Protein AF-A0A813HFV7-F1 (afdb_monomer_lite)

Sequence (225 aa):
MATIAEIYFELVELSGHVVAKGAWSSTLRANCLYQSALLAKPGRRCRLLQGTLEITPFTPLAALDLGLGTCIHVVWLSSPAADILSLSNAFAAIKANGNVVTWGRADYGGDSSAAASFLTEGVVQVCGNTSAFAAIKENGSVVTWGYADYGGNSSAVAALLAEGVVHIRGNQYAFAAIKANGSVVTWGRADLGGNSSAVAPLLAEGVVQLCGTGGAFAAIKADGR

InterPro domains:
  IPR009091 Regulator of chromosome condensation 1/beta-lactamase-inhibitor protein II [G3DSA:2.130.10.30] (47-225)
  IPR009091 Regulator of chromosome condensation 1/beta-lactamase-inhibitor protein II [SSF50985] (74-224)

Foldseek 3Di:
DDDDDWDKDWDADPVRDTDDIDTDDDPCVPVVVVVQLLPDDPPDDDADPPDGDDDDPDDPQDFDDPVPPDTDGDDDDPAHFPDWDDAPFKIWTQGPQQAIQIAGDQQLPSDCVVCRVVRGGQWPDKEHARRKIKTAGPQQAIAIAHHVLLPSDPPVCNVVRGGQFDDWDHARFWIWTQGVQQAIQIAHHCQQARDPPVPRVVRGGQWDDWDYYNRHIDTAGPVGD

Radius of gyration: 20.56 Å; chains: 1; bounding box: 59×42×36 Å

pLDDT: mean 70.27, std 28.01, range [24.47, 98.56]

Structure (mmCIF, N/CA/C/O backbone):
data_AF-A0A813HFV7-F1
#
_entry.id   AF-A0A813HFV7-F1
#
loop_
_atom_site.group_PDB
_atom_site.id
_atom_site.type_symbol
_atom_site.label_atom_id
_atom_site.label_alt_id
_atom_site.label_comp_id
_atom_site.label_asym_id
_atom_site.label_entity_id
_atom_site.label_seq_id
_atom_site.pdbx_PDB_ins_code
_atom_site.Cartn_x
_atom_site.Cartn_y
_atom_site.Cartn_z
_atom_site.occupancy
_atom_site.B_iso_or_equiv
_atom_site.auth_seq_id
_atom_site.auth_comp_id
_atom_site.auth_asym_id
_atom_site.auth_atom_id
_atom_site.pdbx_PDB_model_num
ATOM 1 N N . MET A 1 1 ? 36.768 -23.728 9.480 1.00 30.00 1 MET A N 1
ATOM 2 C CA . MET A 1 1 ? 36.445 -22.746 10.537 1.00 30.00 1 MET A CA 1
ATOM 3 C C . MET A 1 1 ? 37.075 -21.424 10.144 1.00 30.00 1 MET A C 1
ATOM 5 O O . MET A 1 1 ? 38.276 -21.279 10.306 1.00 30.00 1 MET A O 1
ATOM 9 N N . ALA A 1 2 ? 36.310 -20.514 9.541 1.00 26.58 2 ALA A N 1
ATOM 10 C CA . ALA A 1 2 ? 36.794 -19.162 9.280 1.00 26.58 2 ALA A CA 1
ATOM 11 C C . ALA A 1 2 ? 36.507 -18.316 10.525 1.00 26.58 2 ALA A C 1
ATOM 13 O O . ALA A 1 2 ? 35.349 -18.118 10.889 1.00 26.58 2 ALA A O 1
ATOM 14 N N . THR A 1 3 ? 37.565 -17.898 11.210 1.00 24.47 3 THR A N 1
ATOM 15 C CA . THR A 1 3 ? 37.528 -16.931 12.306 1.00 24.47 3 THR A CA 1
ATOM 16 C C . THR A 1 3 ? 37.029 -15.593 11.767 1.00 24.47 3 THR A C 1
ATOM 18 O O . THR A 1 3 ? 37.570 -15.055 10.803 1.00 24.47 3 THR A O 1
ATOM 21 N N . ILE A 1 4 ? 35.961 -15.069 12.365 1.00 29.58 4 ILE A N 1
ATOM 22 C CA . ILE A 1 4 ? 35.430 -13.744 12.044 1.00 29.58 4 ILE A CA 1
ATOM 23 C C . ILE A 1 4 ? 36.434 -12.727 12.591 1.00 29.58 4 ILE A C 1
ATOM 25 O O . ILE A 1 4 ? 36.608 -12.624 13.801 1.00 29.58 4 ILE A O 1
ATOM 29 N N . ALA A 1 5 ? 37.133 -12.015 11.707 1.00 29.94 5 ALA A N 1
ATOM 30 C CA . ALA A 1 5 ? 37.953 -10.878 12.104 1.00 29.94 5 ALA A CA 1
ATOM 31 C C . ALA A 1 5 ? 37.024 -9.711 12.466 1.00 29.94 5 ALA A C 1
ATOM 33 O O . ALA A 1 5 ? 36.288 -9.209 11.614 1.00 29.94 5 ALA A O 1
ATOM 34 N N . GLU A 1 6 ? 37.032 -9.303 13.732 1.00 30.48 6 GLU A N 1
ATOM 35 C CA . GLU A 1 6 ? 36.366 -8.085 14.185 1.00 30.48 6 GLU A CA 1
ATOM 36 C C . GLU A 1 6 ? 37.105 -6.871 13.610 1.00 30.48 6 GLU A C 1
ATOM 38 O O . GLU A 1 6 ? 38.290 -6.665 13.874 1.00 30.48 6 GLU A O 1
ATOM 43 N N . ILE A 1 7 ? 36.413 -6.071 12.799 1.00 32.91 7 ILE A N 1
ATOM 44 C CA . ILE A 1 7 ? 36.937 -4.800 12.291 1.00 32.91 7 ILE A CA 1
ATOM 45 C C . ILE A 1 7 ? 36.338 -3.681 13.139 1.00 32.91 7 ILE A C 1
ATOM 47 O O . ILE A 1 7 ? 35.121 -3.622 13.331 1.00 32.91 7 ILE A O 1
ATOM 51 N N . TYR A 1 8 ? 37.201 -2.797 13.633 1.00 31.28 8 TYR A N 1
ATOM 52 C CA . TYR A 1 8 ? 36.843 -1.627 14.431 1.00 31.28 8 TYR A CA 1
ATOM 53 C C . TYR A 1 8 ? 36.913 -0.363 13.566 1.00 31.28 8 TYR A C 1
ATOM 55 O O . TYR A 1 8 ? 37.763 -0.269 12.681 1.00 31.28 8 TYR A O 1
ATOM 63 N N . PHE A 1 9 ? 36.042 0.618 13.818 1.00 37.53 9 PHE A N 1
ATOM 64 C CA . PHE A 1 9 ? 36.098 1.922 13.142 1.00 37.53 9 PHE A CA 1
ATOM 65 C C . PHE A 1 9 ? 36.044 3.099 14.119 1.00 37.53 9 PHE A C 1
ATOM 67 O O . PHE A 1 9 ? 35.541 2.974 15.238 1.00 37.53 9 PHE A O 1
ATOM 74 N N . GLU A 1 10 ? 36.546 4.250 13.659 1.00 32.09 10 GLU A N 1
ATOM 75 C CA . GLU A 1 10 ? 36.603 5.512 14.396 1.00 32.09 10 GLU A CA 1
ATOM 76 C C . GLU A 1 10 ? 36.207 6.669 13.464 1.00 32.09 10 GLU A C 1
ATOM 78 O O . GLU A 1 10 ? 36.792 6.847 12.395 1.00 32.09 10 GLU A O 1
ATOM 83 N N . LEU A 1 11 ? 35.185 7.435 13.852 1.00 34.84 11 LEU A N 1
ATOM 84 C CA . LEU A 1 11 ? 34.757 8.647 13.146 1.00 34.84 11 LEU A CA 1
ATOM 85 C C . LEU A 1 11 ? 35.366 9.866 13.833 1.00 34.84 11 LEU A C 1
ATOM 87 O O . LEU A 1 11 ? 35.133 10.080 15.023 1.00 34.84 11 LEU A O 1
ATOM 91 N N . VAL A 1 12 ? 36.124 10.663 13.079 1.00 32.56 12 VAL A N 1
ATOM 92 C CA . VAL A 1 12 ? 36.869 11.817 13.598 1.00 32.56 12 VAL A CA 1
ATOM 93 C C . VAL A 1 12 ? 36.470 13.079 12.838 1.00 32.56 12 VAL A C 1
ATOM 95 O O . VAL A 1 12 ? 36.432 13.090 11.606 1.00 32.56 12 VAL A O 1
ATOM 98 N N . GLU A 1 13 ? 36.163 14.149 13.568 1.00 32.25 13 GLU A N 1
ATOM 99 C CA . GLU A 1 13 ? 35.960 15.473 12.977 1.00 32.25 13 GLU A CA 1
ATOM 100 C C . GLU A 1 13 ? 37.269 16.069 12.448 1.00 32.25 13 GLU A C 1
ATOM 102 O O . GLU A 1 13 ? 38.363 15.697 12.857 1.00 32.25 13 GLU A O 1
ATOM 107 N N . LEU A 1 14 ? 37.173 17.098 11.602 1.00 32.31 14 LEU A N 1
ATOM 108 C CA . LEU A 1 14 ? 38.342 17.881 11.172 1.00 32.31 14 LEU A CA 1
ATOM 109 C C . LEU A 1 14 ? 39.106 18.523 12.352 1.00 32.31 14 LEU A C 1
ATOM 111 O O . LEU A 1 14 ? 40.271 18.870 12.197 1.00 32.31 14 LEU A O 1
ATOM 115 N N . SER A 1 15 ? 38.463 18.656 13.519 1.00 35.25 15 SER A N 1
ATOM 116 C CA . SER A 1 15 ? 39.063 19.125 14.776 1.00 35.25 15 SER A CA 1
ATOM 117 C C . SER A 1 15 ? 39.912 18.064 15.495 1.00 35.25 15 SER A C 1
ATOM 119 O O . SER A 1 15 ? 40.554 18.381 16.492 1.00 35.25 15 SER A O 1
ATOM 121 N N . GLY A 1 16 ? 39.906 16.811 15.025 1.00 33.88 16 GLY A N 1
ATOM 122 C CA . GLY A 1 16 ? 40.578 15.682 15.673 1.00 33.88 16 GLY A CA 1
ATOM 123 C C . GLY A 1 16 ? 39.759 15.000 16.776 1.00 33.88 16 GLY A C 1
ATOM 124 O O . GLY A 1 16 ? 40.223 14.015 17.344 1.00 33.88 16 GLY A O 1
ATOM 1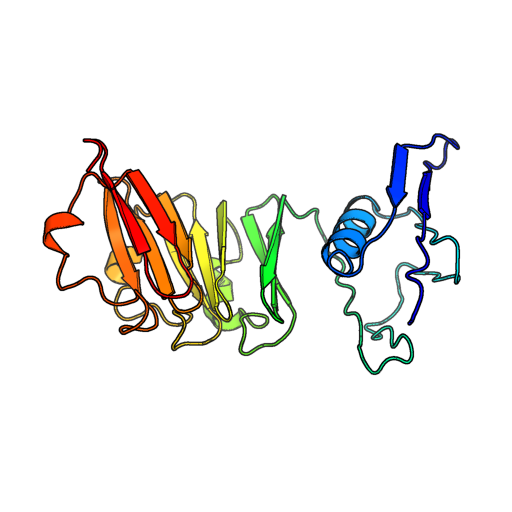25 N N . HIS A 1 17 ? 38.545 15.476 17.073 1.00 36.16 17 HIS A N 1
ATOM 126 C CA . HIS A 1 17 ? 37.682 14.854 18.078 1.00 36.16 17 HIS A CA 1
ATOM 127 C C . HIS A 1 17 ? 36.977 13.611 17.541 1.00 36.16 17 HIS A C 1
ATOM 129 O O . HIS A 1 17 ? 36.413 13.612 16.445 1.00 36.16 17 HIS A O 1
ATOM 135 N N . VAL A 1 18 ? 36.991 12.555 18.352 1.00 36.47 18 VAL A N 1
ATOM 136 C CA . VAL A 1 18 ? 36.344 11.281 18.049 1.00 36.47 18 VAL A CA 1
ATOM 137 C C . VAL A 1 18 ? 34.866 11.363 18.401 1.00 36.47 18 VAL A C 1
ATOM 139 O O . VAL A 1 18 ? 34.513 11.620 19.549 1.00 36.47 18 VAL A O 1
ATOM 142 N N . VAL A 1 19 ? 34.010 11.108 17.415 1.00 34.72 19 VAL A N 1
ATOM 143 C CA . VAL A 1 19 ? 32.552 11.233 17.551 1.00 34.72 19 VAL A CA 1
ATOM 144 C C . VAL A 1 19 ? 31.882 9.877 17.762 1.00 34.72 19 VAL A C 1
ATOM 146 O O . VAL A 1 19 ? 30.835 9.806 18.398 1.00 34.72 19 VAL A O 1
ATOM 149 N N . ALA A 1 20 ? 32.474 8.784 17.266 1.00 34.69 20 ALA A N 1
ATOM 150 C CA . ALA A 1 20 ? 31.946 7.435 17.480 1.00 34.69 20 ALA A CA 1
ATOM 151 C C . ALA A 1 20 ? 33.009 6.338 17.296 1.00 34.69 20 ALA A C 1
ATOM 153 O O . ALA A 1 20 ? 33.932 6.493 16.490 1.00 34.69 20 ALA A O 1
ATOM 154 N N . LYS A 1 21 ? 32.824 5.212 18.008 1.00 32.69 21 LYS A N 1
ATOM 155 C CA . LYS A 1 21 ? 33.579 3.952 17.862 1.00 32.69 21 LYS A CA 1
ATOM 156 C C . LYS A 1 21 ? 32.632 2.747 17.859 1.00 32.69 21 LYS A C 1
ATOM 158 O O . LYS A 1 21 ? 31.635 2.764 18.577 1.00 32.69 21 LYS A O 1
ATOM 163 N N . GLY A 1 22 ? 32.959 1.696 17.105 1.00 35.12 22 GLY A N 1
ATOM 164 C CA . GLY A 1 22 ? 32.186 0.444 17.093 1.00 35.12 22 GLY A CA 1
ATOM 165 C C . GLY A 1 22 ? 32.887 -0.730 16.397 1.00 35.12 22 GLY A C 1
ATOM 166 O O . GLY A 1 22 ? 33.902 -0.532 15.726 1.00 35.12 22 GLY A O 1
ATOM 167 N N . ALA A 1 23 ? 32.332 -1.940 16.558 1.00 33.44 23 ALA A N 1
ATOM 168 C CA . ALA A 1 23 ? 32.808 -3.200 15.967 1.00 33.44 23 ALA A CA 1
ATOM 169 C C . ALA A 1 23 ? 31.746 -3.828 15.038 1.00 33.44 23 ALA A C 1
ATOM 171 O O . ALA A 1 23 ? 30.547 -3.724 15.301 1.00 33.44 23 ALA A O 1
ATOM 172 N N . TRP A 1 24 ? 32.178 -4.458 13.940 1.00 41.47 24 TRP A N 1
ATOM 173 C CA . TRP A 1 24 ? 31.302 -4.936 12.856 1.00 41.47 24 TRP A CA 1
ATOM 174 C C . TRP A 1 24 ? 30.891 -6.416 12.979 1.00 41.47 24 TRP A C 1
ATOM 176 O O . TRP A 1 24 ? 31.731 -7.275 13.236 1.00 41.47 24 TRP A O 1
ATOM 186 N N . SER A 1 25 ? 29.626 -6.733 12.655 1.00 33.31 25 SER A N 1
ATOM 187 C CA . SER A 1 25 ? 29.155 -8.099 12.352 1.00 33.31 25 SER A CA 1
ATOM 188 C C . SER A 1 25 ? 28.430 -8.168 10.993 1.00 33.31 25 SER A C 1
ATOM 190 O O . SER A 1 25 ? 27.961 -7.162 10.455 1.00 33.31 25 SER A O 1
ATOM 192 N N . SER A 1 26 ? 28.395 -9.362 10.392 1.00 32.09 26 SER A N 1
ATOM 193 C CA . SER A 1 26 ? 28.141 -9.634 8.964 1.00 32.09 26 SER A CA 1
ATOM 194 C C . SER A 1 26 ? 26.782 -9.191 8.399 1.00 32.09 26 SER A C 1
ATOM 196 O O . SER A 1 26 ? 26.654 -9.093 7.180 1.00 32.09 26 SER A O 1
ATOM 198 N N . THR A 1 27 ? 25.800 -8.857 9.234 1.00 35.19 27 THR A N 1
ATOM 199 C CA . THR A 1 27 ? 24.447 -8.454 8.803 1.00 35.19 27 THR A CA 1
ATOM 200 C C . THR A 1 27 ? 24.290 -6.930 8.644 1.00 35.19 27 THR A C 1
ATOM 202 O O . THR A 1 27 ? 23.341 -6.468 8.017 1.00 35.19 27 THR A O 1
ATOM 205 N N . LEU A 1 28 ? 25.238 -6.126 9.152 1.00 30.86 28 LEU A N 1
ATOM 206 C CA . LEU A 1 28 ? 25.186 -4.650 9.157 1.00 30.86 28 LEU A CA 1
ATOM 207 C C . LEU A 1 28 ? 25.810 -3.969 7.921 1.00 30.86 28 LEU A C 1
ATOM 209 O O . LEU A 1 28 ? 25.951 -2.745 7.887 1.00 30.86 28 LEU A O 1
ATOM 213 N N . ARG A 1 29 ? 26.181 -4.732 6.883 1.00 38.25 29 ARG A N 1
ATOM 214 C CA . ARG A 1 29 ? 26.961 -4.206 5.745 1.00 38.25 29 ARG A CA 1
ATOM 215 C C . ARG A 1 29 ? 26.260 -3.108 4.929 1.00 38.25 29 ARG A C 1
ATOM 217 O O . ARG A 1 29 ? 26.952 -2.250 4.396 1.00 38.25 29 ARG A O 1
ATOM 224 N N . ALA A 1 30 ? 24.926 -3.080 4.865 1.00 35.66 30 ALA A N 1
ATOM 225 C CA . ALA A 1 30 ? 24.186 -2.089 4.069 1.00 35.66 30 ALA A CA 1
ATOM 226 C C . ALA A 1 30 ? 23.805 -0.814 4.851 1.00 35.66 30 ALA A C 1
ATOM 228 O O . ALA A 1 30 ? 23.912 0.289 4.321 1.00 35.66 30 ALA A O 1
ATOM 229 N N . ASN A 1 31 ? 23.419 -0.943 6.127 1.00 33.44 31 ASN A N 1
ATOM 230 C CA . ASN A 1 31 ? 22.955 0.198 6.932 1.00 33.44 31 ASN A CA 1
ATOM 231 C C . ASN A 1 31 ? 24.096 1.132 7.378 1.00 33.44 31 ASN A C 1
ATOM 233 O O . ASN A 1 31 ? 23.895 2.339 7.494 1.00 33.44 31 ASN A O 1
ATOM 237 N N . CYS A 1 32 ? 25.310 0.614 7.592 1.00 34.03 32 CYS A N 1
ATOM 238 C CA . CYS A 1 32 ? 26.429 1.435 8.073 1.00 34.03 32 CYS A CA 1
ATOM 239 C C . CYS A 1 32 ? 27.071 2.310 6.983 1.00 34.03 32 CYS A C 1
ATOM 241 O O . CYS A 1 32 ? 27.446 3.449 7.265 1.00 34.03 32 CYS A O 1
ATOM 243 N N . LEU A 1 33 ? 27.153 1.840 5.731 1.00 37.88 33 LEU A N 1
ATOM 244 C CA . LEU A 1 33 ? 27.578 2.671 4.588 1.00 37.88 33 LEU A CA 1
ATOM 245 C C . LEU A 1 33 ? 26.627 3.861 4.384 1.00 37.88 33 LEU A C 1
ATOM 247 O O . LEU A 1 33 ? 27.058 4.967 4.066 1.00 37.88 33 LEU A O 1
ATOM 251 N N . TYR A 1 34 ? 25.345 3.633 4.662 1.00 38.88 34 TYR A N 1
ATOM 252 C CA . TYR A 1 34 ? 24.269 4.601 4.544 1.00 38.88 34 TYR A CA 1
ATOM 253 C C . TYR A 1 34 ? 24.366 5.752 5.573 1.00 38.88 34 TYR A C 1
ATOM 255 O O . TYR A 1 34 ? 24.356 6.927 5.203 1.00 38.88 34 TYR A O 1
ATOM 263 N N . GLN A 1 35 ? 24.564 5.435 6.859 1.00 33.69 35 GLN A N 1
ATOM 264 C CA . GLN A 1 35 ? 24.750 6.445 7.919 1.00 33.69 35 GLN A CA 1
ATOM 265 C C . GLN A 1 35 ? 26.058 7.241 7.781 1.00 33.69 35 GLN A C 1
ATOM 267 O O . GLN A 1 35 ? 26.086 8.443 8.048 1.00 33.69 35 GLN A O 1
ATOM 272 N N . SER A 1 36 ? 27.134 6.588 7.332 1.00 38.44 36 SER A N 1
ATOM 273 C CA . SER A 1 36 ? 28.442 7.230 7.131 1.00 38.44 36 SER A CA 1
ATOM 274 C C . SER A 1 36 ? 28.399 8.286 6.017 1.00 38.44 36 SER A C 1
ATOM 276 O O . SER A 1 36 ? 29.037 9.332 6.130 1.00 38.44 36 SER A O 1
ATOM 278 N N . ALA A 1 37 ? 27.621 8.033 4.957 1.00 39.22 37 ALA A N 1
ATOM 279 C CA . ALA A 1 37 ? 27.434 8.950 3.832 1.00 39.22 37 ALA A CA 1
ATOM 280 C C . ALA A 1 37 ? 26.521 10.142 4.178 1.00 39.22 37 ALA A C 1
ATOM 282 O O . ALA A 1 37 ? 26.790 11.261 3.747 1.00 39.22 37 ALA A O 1
ATOM 283 N N . LEU A 1 38 ? 25.489 9.938 5.007 1.00 35.72 38 LEU A N 1
ATOM 284 C CA . LEU A 1 38 ? 24.577 11.002 5.457 1.00 35.72 38 LEU A CA 1
ATOM 285 C C . LEU A 1 38 ? 25.248 12.078 6.326 1.00 35.72 38 LEU A C 1
ATOM 287 O O . LEU A 1 38 ? 24.832 13.236 6.308 1.00 35.72 38 LEU A O 1
ATOM 291 N N . LEU A 1 39 ? 26.292 11.721 7.079 1.00 35.56 39 LEU A N 1
ATOM 292 C CA . LEU A 1 39 ? 27.038 12.669 7.918 1.00 35.56 39 LEU A CA 1
ATOM 293 C C . LEU A 1 39 ? 28.028 13.539 7.118 1.00 35.56 39 LEU A C 1
ATOM 295 O O . LEU A 1 39 ? 28.532 14.545 7.631 1.00 35.56 39 LEU A O 1
ATOM 299 N N . ALA A 1 40 ? 28.301 13.201 5.854 1.00 36.12 40 ALA A N 1
ATOM 300 C CA . ALA A 1 40 ? 29.183 13.978 4.993 1.00 36.12 40 ALA A CA 1
ATOM 301 C C . ALA A 1 40 ? 28.418 15.145 4.340 1.00 36.12 40 ALA A C 1
ATOM 303 O O . ALA A 1 40 ? 27.789 15.010 3.295 1.00 36.12 40 ALA A O 1
ATOM 304 N N . LYS A 1 41 ? 28.487 16.334 4.953 1.00 34.41 41 LYS A N 1
ATOM 305 C CA . LYS A 1 41 ? 28.051 17.592 4.314 1.00 34.41 41 LYS A CA 1
ATOM 306 C C . LYS A 1 41 ? 28.864 17.867 3.031 1.00 34.41 41 LYS A C 1
ATOM 308 O O . LYS A 1 41 ? 30.025 17.445 2.971 1.00 34.41 41 LYS A O 1
ATOM 313 N N . PRO A 1 42 ? 28.326 18.636 2.058 1.00 32.72 42 PRO A N 1
ATOM 314 C CA . PRO A 1 42 ? 29.074 19.038 0.866 1.00 32.72 42 PRO A CA 1
ATOM 315 C C . PRO A 1 42 ? 30.437 19.637 1.255 1.00 32.72 42 PRO A C 1
ATOM 317 O O . PRO A 1 42 ? 30.494 20.602 2.016 1.00 32.72 42 PRO A O 1
ATOM 320 N N . GLY A 1 43 ? 31.531 19.026 0.785 1.00 33.69 43 GLY A N 1
ATOM 321 C CA . GLY A 1 43 ? 32.906 19.488 1.033 1.00 33.69 43 GLY A CA 1
ATOM 322 C C . GLY A 1 43 ? 33.700 18.797 2.157 1.00 33.69 43 GLY A C 1
ATOM 323 O O . GLY A 1 43 ? 34.786 19.274 2.481 1.00 33.69 43 GLY A O 1
ATOM 324 N N . ARG A 1 44 ? 33.229 17.691 2.758 1.00 36.03 44 ARG A N 1
ATOM 325 C CA . ARG A 1 44 ? 34.002 16.920 3.766 1.00 36.03 44 ARG A CA 1
ATOM 326 C C . ARG A 1 44 ? 34.455 15.547 3.247 1.00 36.03 44 ARG A C 1
ATOM 328 O O . ARG A 1 44 ? 33.750 14.916 2.469 1.00 36.03 44 ARG A O 1
ATOM 335 N N . ARG A 1 45 ? 35.631 15.079 3.693 1.00 34.84 45 ARG A N 1
ATOM 336 C CA . ARG A 1 45 ? 36.214 13.765 3.346 1.00 34.84 45 ARG A CA 1
ATOM 337 C C . ARG A 1 45 ? 35.840 12.708 4.389 1.00 34.84 45 ARG A C 1
ATOM 339 O O . ARG A 1 45 ? 35.953 12.972 5.582 1.00 34.84 45 ARG A O 1
ATOM 346 N N . CYS A 1 46 ? 35.467 11.511 3.943 1.00 36.16 46 CYS A N 1
ATOM 347 C CA . CYS A 1 46 ? 35.331 10.327 4.792 1.00 36.16 46 CYS A CA 1
ATOM 348 C C . CYS A 1 46 ? 36.513 9.385 4.504 1.00 36.16 46 CYS A C 1
ATOM 350 O O . CYS A 1 46 ? 36.863 9.191 3.341 1.00 36.16 46 CYS A O 1
ATOM 352 N N . ARG A 1 47 ? 37.164 8.838 5.538 1.00 36.44 47 ARG A N 1
ATOM 353 C CA . ARG A 1 47 ? 38.326 7.942 5.400 1.00 36.44 47 ARG A CA 1
ATOM 354 C C . ARG A 1 47 ? 38.012 6.611 6.074 1.00 36.44 47 ARG A C 1
ATOM 356 O O . ARG A 1 47 ? 37.855 6.574 7.288 1.00 36.44 47 ARG A O 1
ATOM 363 N N . LEU A 1 48 ? 37.964 5.526 5.302 1.00 35.22 48 LEU A N 1
ATOM 364 C CA . LEU A 1 48 ? 37.958 4.171 5.856 1.00 35.22 48 LEU A CA 1
ATOM 365 C C . LEU A 1 48 ? 39.398 3.754 6.192 1.00 35.22 48 LEU A C 1
ATOM 367 O O . LEU A 1 48 ? 40.306 3.909 5.374 1.00 35.22 48 LEU A O 1
ATOM 371 N N . LEU A 1 49 ? 39.625 3.214 7.389 1.00 33.34 49 LEU A N 1
ATOM 372 C CA . LEU A 1 49 ? 40.922 2.672 7.804 1.00 33.34 49 LEU A CA 1
ATOM 373 C C . LEU A 1 49 ? 41.029 1.187 7.429 1.00 33.34 49 LEU A C 1
ATOM 375 O O . LEU A 1 49 ? 40.980 0.326 8.293 1.00 33.34 49 LEU A O 1
ATOM 379 N N . GLN A 1 50 ? 41.133 0.921 6.125 1.00 35.56 50 GLN A N 1
ATOM 380 C CA . GLN A 1 50 ? 41.890 -0.163 5.471 1.00 35.56 50 GLN A CA 1
ATOM 381 C C . GLN A 1 50 ? 41.419 -0.237 4.011 1.00 35.56 50 GLN A C 1
ATOM 383 O O . GLN A 1 50 ? 40.406 -0.851 3.698 1.00 35.56 50 GLN A O 1
ATOM 388 N N . GLY A 1 51 ? 42.154 0.441 3.127 1.00 34.00 51 GLY A N 1
ATOM 389 C CA . GLY A 1 51 ? 41.814 0.601 1.711 1.00 34.00 51 GLY A CA 1
ATOM 390 C C . GLY A 1 51 ? 41.297 2.008 1.421 1.00 34.00 51 GLY A C 1
ATOM 391 O O . GLY A 1 51 ? 40.199 2.386 1.818 1.00 34.00 51 GLY A O 1
ATOM 392 N N . THR A 1 52 ? 42.124 2.816 0.766 1.00 30.12 52 THR A N 1
ATOM 393 C CA . THR A 1 52 ? 41.811 4.210 0.446 1.00 30.12 52 THR A CA 1
ATOM 394 C C . THR A 1 52 ? 40.769 4.263 -0.673 1.00 30.12 52 THR A C 1
ATOM 396 O O . THR A 1 52 ? 41.083 3.935 -1.812 1.00 30.12 52 THR A O 1
ATOM 399 N N . LEU A 1 53 ? 39.544 4.696 -0.367 1.00 37.47 53 LEU A N 1
ATOM 400 C CA . LEU A 1 53 ? 38.571 5.130 -1.372 1.00 37.47 53 LEU A CA 1
ATOM 401 C C . LEU A 1 53 ? 38.534 6.664 -1.361 1.00 37.47 53 LEU A C 1
ATOM 403 O O . LEU A 1 53 ? 37.976 7.269 -0.447 1.00 37.47 53 LEU A O 1
ATOM 407 N N . GLU A 1 54 ? 39.166 7.302 -2.346 1.00 32.25 54 GLU A N 1
ATOM 408 C CA . GLU A 1 54 ? 39.029 8.746 -2.560 1.00 32.25 54 GLU A CA 1
ATOM 409 C C . GLU A 1 54 ? 37.771 9.012 -3.392 1.00 32.25 54 GLU A C 1
ATOM 411 O O . GLU A 1 54 ? 37.770 8.817 -4.604 1.00 32.25 54 GLU A O 1
ATOM 416 N N . ILE A 1 55 ? 36.688 9.459 -2.751 1.00 36.25 55 ILE A N 1
ATOM 417 C CA . ILE A 1 55 ? 35.495 9.923 -3.469 1.00 36.25 55 ILE A CA 1
ATOM 418 C C . ILE A 1 55 ? 35.577 11.447 -3.593 1.00 36.25 55 ILE A C 1
ATOM 420 O O . ILE A 1 55 ? 35.535 12.166 -2.592 1.00 36.25 55 ILE A O 1
ATOM 424 N N . THR A 1 56 ? 35.742 11.941 -4.820 1.00 31.77 56 THR A N 1
ATOM 425 C CA . THR A 1 56 ? 35.722 13.375 -5.150 1.00 31.77 56 THR A CA 1
ATOM 426 C C . THR A 1 56 ? 34.367 13.762 -5.762 1.00 31.77 56 THR A C 1
ATOM 428 O O . THR A 1 56 ? 33.646 12.884 -6.234 1.00 31.77 56 THR A O 1
ATOM 431 N N . PRO A 1 57 ? 33.9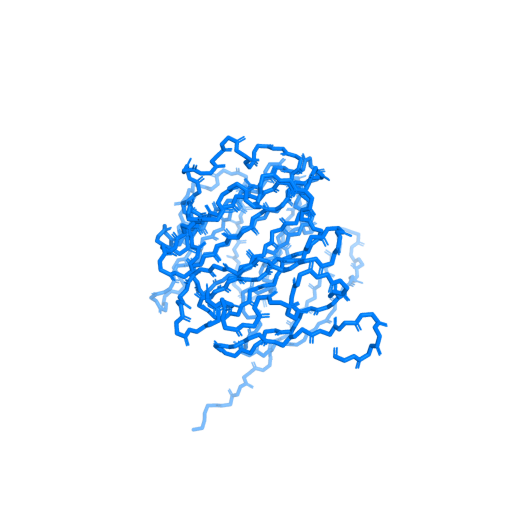85 15.058 -5.785 1.00 33.94 57 PRO A N 1
ATOM 432 C CA . PRO A 1 57 ? 32.631 15.506 -6.152 1.00 33.94 57 PRO A CA 1
ATOM 433 C C . PRO A 1 57 ? 32.187 15.208 -7.598 1.00 33.94 57 PRO A C 1
ATOM 435 O O . PRO A 1 57 ? 31.073 15.559 -7.968 1.00 33.94 57 PRO A O 1
ATOM 438 N N . PHE A 1 58 ? 33.049 14.599 -8.416 1.00 32.81 58 PHE A N 1
ATOM 439 C CA . PHE A 1 58 ? 32.832 14.359 -9.844 1.00 32.81 58 PHE A CA 1
ATOM 440 C C . PHE A 1 58 ? 33.181 12.934 -10.290 1.00 32.81 58 PHE A C 1
ATOM 442 O O . PHE A 1 58 ? 33.362 12.699 -11.484 1.00 32.81 58 PHE A O 1
ATOM 449 N N . THR A 1 59 ? 33.282 11.959 -9.380 1.00 36.12 59 THR A N 1
ATOM 450 C CA . THR A 1 59 ? 33.379 10.561 -9.825 1.00 36.12 59 THR A CA 1
ATOM 451 C C . THR A 1 59 ? 32.100 10.193 -10.591 1.00 36.12 59 THR A C 1
ATOM 453 O O . THR A 1 59 ? 31.015 10.346 -10.021 1.00 36.12 59 THR A O 1
ATOM 456 N N . PRO A 1 60 ? 32.190 9.741 -11.861 1.00 29.39 60 PRO A N 1
ATOM 457 C CA . PRO A 1 60 ? 31.021 9.320 -12.624 1.00 29.39 60 PRO A CA 1
ATOM 458 C C . PRO A 1 60 ? 30.329 8.142 -11.933 1.00 29.39 60 PRO A C 1
ATOM 460 O O . PRO A 1 60 ? 30.888 7.5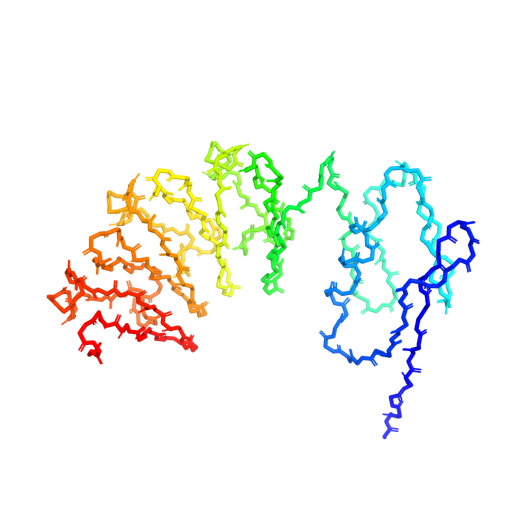46 -11.015 1.00 29.39 60 PRO A O 1
ATOM 463 N N . LEU A 1 61 ? 29.131 7.802 -12.417 1.00 34.75 61 LEU A N 1
ATOM 464 C CA . LEU A 1 61 ? 28.285 6.665 -12.032 1.00 34.75 61 LEU A CA 1
ATOM 465 C C . LEU A 1 61 ? 29.016 5.304 -12.195 1.00 34.75 61 LEU A C 1
ATOM 467 O O . LEU A 1 61 ? 28.653 4.479 -13.024 1.00 34.75 61 LEU A O 1
ATOM 471 N N . ALA A 1 62 ? 30.097 5.072 -11.459 1.00 34.09 62 ALA A N 1
ATOM 472 C CA . ALA A 1 62 ? 30.920 3.880 -11.541 1.00 34.09 62 ALA A CA 1
ATOM 473 C C . ALA A 1 62 ? 30.652 3.030 -10.302 1.00 34.09 62 ALA A C 1
ATOM 475 O O . ALA A 1 62 ? 30.974 3.407 -9.175 1.00 34.09 62 ALA A O 1
ATOM 476 N N . ALA A 1 63 ? 30.012 1.889 -10.542 1.00 35.59 63 ALA A N 1
ATOM 477 C CA . ALA A 1 63 ? 29.892 0.794 -9.600 1.00 35.59 63 ALA A CA 1
ATOM 478 C C . ALA A 1 63 ? 31.252 0.495 -8.954 1.00 35.59 63 ALA A C 1
ATOM 480 O O . ALA A 1 63 ? 32.238 0.259 -9.651 1.00 35.59 63 ALA A O 1
ATOM 481 N N . LEU A 1 64 ? 31.300 0.491 -7.622 1.00 37.25 64 LEU A N 1
ATOM 482 C CA . LEU A 1 64 ? 32.454 -0.040 -6.910 1.00 37.25 64 LEU A CA 1
ATOM 483 C C . LEU A 1 64 ? 32.325 -1.569 -6.914 1.00 37.25 64 LEU A C 1
ATOM 485 O O . LEU A 1 64 ? 31.520 -2.114 -6.155 1.00 37.25 64 LEU A O 1
ATOM 489 N N . ASP A 1 65 ? 33.064 -2.246 -7.796 1.00 35.41 65 ASP A N 1
ATOM 490 C CA . ASP A 1 65 ? 33.250 -3.699 -7.736 1.00 35.41 65 ASP A CA 1
ATOM 491 C C . ASP A 1 65 ? 34.374 -4.003 -6.741 1.00 35.41 65 ASP A C 1
ATOM 493 O O . ASP A 1 65 ? 35.540 -3.673 -6.958 1.00 35.41 65 ASP A O 1
ATOM 497 N N . LEU A 1 66 ? 34.005 -4.611 -5.615 1.00 39.16 66 LEU A N 1
ATOM 498 C CA . LEU A 1 66 ? 34.936 -5.024 -4.564 1.00 39.16 66 LEU A CA 1
ATOM 499 C C . LEU A 1 66 ? 35.594 -6.388 -4.854 1.00 39.16 66 LEU A C 1
ATOM 501 O O . LEU A 1 66 ? 36.131 -7.011 -3.940 1.00 39.16 66 LEU A O 1
ATOM 505 N N . GLY A 1 67 ? 35.535 -6.882 -6.097 1.00 31.83 67 GLY A N 1
ATOM 506 C CA . GLY A 1 67 ? 36.147 -8.152 -6.501 1.00 31.83 67 GLY A CA 1
ATOM 507 C C . GLY A 1 67 ? 35.422 -9.385 -5.953 1.00 31.83 67 GLY A C 1
ATOM 508 O O . GLY A 1 67 ? 35.992 -10.473 -5.914 1.00 31.83 67 GLY A O 1
ATOM 509 N N . LEU A 1 68 ? 34.169 -9.220 -5.516 1.00 32.97 68 LEU A N 1
ATOM 510 C CA . LEU A 1 68 ? 33.310 -10.278 -4.963 1.00 32.97 68 LEU A CA 1
ATOM 511 C C . LEU A 1 68 ? 32.057 -10.537 -5.821 1.00 32.97 68 LEU A C 1
ATOM 513 O O . LEU A 1 68 ? 31.164 -11.263 -5.392 1.00 32.97 68 LEU A O 1
ATOM 517 N N . GLY A 1 69 ? 31.968 -9.944 -7.019 1.00 26.73 69 GLY A N 1
ATOM 518 C CA . GLY A 1 69 ? 30.798 -10.070 -7.898 1.00 26.73 69 GLY A CA 1
ATOM 519 C C . GLY A 1 69 ? 29.582 -9.257 -7.437 1.00 26.73 69 GLY A C 1
ATOM 520 O O . GLY A 1 69 ? 28.462 -9.524 -7.867 1.00 26.73 69 GLY A O 1
ATOM 521 N N . THR A 1 70 ? 29.783 -8.270 -6.559 1.00 34.97 70 THR A N 1
ATOM 522 C CA . THR A 1 70 ? 28.728 -7.384 -6.045 1.00 34.97 70 THR A CA 1
ATOM 523 C C . THR A 1 70 ? 29.131 -5.923 -6.216 1.00 34.97 70 THR A C 1
ATOM 525 O O . THR A 1 70 ? 30.121 -5.484 -5.631 1.00 34.97 70 THR A O 1
ATOM 528 N N . CYS A 1 71 ? 28.335 -5.170 -6.972 1.00 32.59 71 CYS A N 1
ATOM 529 C CA . CYS A 1 71 ? 28.487 -3.729 -7.152 1.00 32.59 71 CYS A CA 1
ATOM 530 C C . CYS A 1 71 ? 27.781 -2.965 -6.022 1.00 32.59 71 CYS A C 1
ATOM 532 O O . CYS A 1 71 ? 26.609 -3.220 -5.742 1.00 32.59 71 CYS A O 1
ATOM 534 N N . ILE A 1 72 ? 28.457 -1.991 -5.406 1.00 36.75 72 ILE A N 1
ATOM 535 C CA . ILE A 1 72 ? 27.801 -1.010 -4.526 1.00 36.75 72 ILE A CA 1
ATOM 536 C C . ILE A 1 72 ? 27.390 0.201 -5.369 1.00 36.75 72 ILE A C 1
ATOM 538 O O . ILE A 1 72 ? 28.232 0.844 -5.998 1.00 36.75 72 ILE A O 1
ATOM 542 N N . HIS A 1 73 ? 26.095 0.528 -5.361 1.00 35.84 73 HIS A N 1
ATOM 543 C CA . HIS A 1 73 ? 25.565 1.754 -5.956 1.00 35.84 73 HIS A CA 1
ATOM 544 C C . HIS A 1 73 ? 25.560 2.869 -4.904 1.00 35.84 73 HIS A C 1
ATOM 546 O O . HIS A 1 73 ? 24.784 2.829 -3.951 1.00 35.84 73 HIS A O 1
ATOM 552 N N . VAL A 1 74 ? 26.439 3.860 -5.067 1.00 36.50 74 VAL A N 1
ATOM 553 C CA . VAL A 1 74 ? 26.474 5.064 -4.223 1.00 36.50 74 VAL A CA 1
ATOM 554 C C . VAL A 1 74 ? 25.569 6.123 -4.854 1.00 36.50 74 VAL A C 1
ATOM 556 O O . VAL A 1 74 ? 25.800 6.528 -5.992 1.00 36.50 74 VAL A O 1
ATOM 559 N N . VAL A 1 75 ? 24.538 6.566 -4.130 1.00 36.69 75 VAL A N 1
ATOM 560 C CA . VAL A 1 75 ? 23.604 7.612 -4.579 1.00 36.69 75 VAL A CA 1
ATOM 561 C C . VAL A 1 75 ? 23.802 8.860 -3.725 1.00 36.69 75 VAL A C 1
ATOM 563 O O . VAL A 1 75 ? 23.628 8.823 -2.509 1.00 36.69 75 VAL A O 1
ATOM 566 N N . TRP A 1 76 ? 24.152 9.972 -4.369 1.00 37.56 76 TRP A N 1
ATOM 567 C CA . TRP A 1 76 ? 24.213 11.283 -3.729 1.00 37.56 76 TRP A CA 1
ATOM 568 C C . TRP A 1 76 ? 22.840 11.948 -3.789 1.00 37.56 76 TRP A C 1
ATOM 570 O O . TRP A 1 76 ? 22.282 12.137 -4.871 1.00 37.56 76 TRP A O 1
ATOM 580 N N . LEU A 1 77 ? 22.296 12.320 -2.631 1.00 37.94 77 LEU A N 1
ATOM 581 C CA . LEU A 1 77 ? 21.068 13.105 -2.556 1.00 37.94 77 LEU A CA 1
ATOM 582 C C . LEU A 1 77 ? 21.418 14.592 -2.541 1.00 37.94 77 LEU A C 1
ATOM 584 O O . LEU A 1 77 ? 22.265 15.032 -1.769 1.00 37.94 77 LEU A O 1
ATOM 588 N N . SER A 1 78 ? 20.747 15.375 -3.386 1.00 35.06 78 SER A N 1
ATOM 589 C CA . SER A 1 78 ? 20.920 16.833 -3.448 1.00 35.06 78 SER A CA 1
ATOM 590 C C . SER A 1 78 ? 20.431 17.562 -2.189 1.00 35.06 78 SER A C 1
ATOM 592 O O . SER A 1 78 ? 20.722 18.742 -2.009 1.00 35.06 78 SER A O 1
ATOM 594 N N . SER A 1 79 ? 19.708 16.867 -1.310 1.00 38.47 79 SER A N 1
ATOM 595 C CA . SER A 1 79 ? 19.271 17.346 -0.002 1.00 38.47 79 SER A CA 1
ATOM 596 C C . SER A 1 79 ? 19.264 16.199 1.020 1.00 38.47 79 SER A C 1
ATOM 598 O O . SER A 1 79 ? 19.192 15.032 0.623 1.00 38.47 79 SER A O 1
ATOM 600 N N . PRO A 1 80 ? 19.345 16.501 2.332 1.00 41.81 80 PRO A N 1
ATOM 601 C CA . PRO A 1 80 ? 19.286 15.482 3.374 1.00 41.81 80 PRO A CA 1
ATOM 602 C C . PRO A 1 80 ? 17.968 14.706 3.302 1.00 41.81 80 PRO A C 1
ATOM 604 O O . PRO A 1 80 ? 16.891 15.301 3.179 1.00 41.81 80 PRO A O 1
ATOM 607 N N . ALA A 1 81 ? 18.057 13.383 3.400 1.00 47.75 81 ALA A N 1
ATOM 608 C CA . ALA A 1 81 ? 16.887 12.549 3.603 1.00 47.75 81 ALA A CA 1
ATOM 609 C C . ALA A 1 81 ? 16.476 12.583 5.079 1.00 47.75 81 ALA A C 1
ATOM 611 O O . ALA A 1 81 ? 17.327 12.525 5.966 1.00 47.75 81 ALA A O 1
ATOM 612 N N . ALA A 1 82 ? 15.174 12.703 5.311 1.00 54.84 82 ALA A N 1
ATOM 613 C CA . ALA A 1 82 ? 14.555 12.552 6.615 1.00 54.84 82 ALA A CA 1
ATOM 614 C C . ALA A 1 82 ? 14.529 11.076 7.027 1.00 54.84 82 ALA A C 1
ATOM 616 O O . ALA A 1 82 ? 14.955 10.772 8.133 1.00 54.84 82 ALA A O 1
ATOM 617 N N . ASP A 1 83 ? 14.131 10.172 6.118 1.00 52.53 83 ASP A N 1
ATOM 618 C CA . ASP A 1 83 ? 13.994 8.741 6.422 1.00 52.53 83 ASP A CA 1
ATOM 619 C C . ASP A 1 83 ? 14.362 7.799 5.267 1.00 52.53 83 ASP A C 1
ATOM 621 O O . ASP A 1 83 ? 13.962 8.001 4.117 1.00 52.53 83 ASP A O 1
ATOM 625 N N . ILE A 1 84 ? 15.145 6.782 5.658 1.00 55.03 84 ILE A N 1
ATOM 626 C CA . ILE A 1 84 ? 15.765 5.623 4.980 1.00 55.03 84 ILE A CA 1
ATOM 627 C C . ILE A 1 84 ? 14.968 4.324 4.911 1.00 55.03 84 ILE A C 1
ATOM 629 O O . ILE A 1 84 ? 14.983 3.619 5.918 1.00 55.03 84 ILE A O 1
ATOM 633 N N . LEU A 1 85 ? 14.362 3.919 3.789 1.00 59.25 85 LEU A N 1
ATOM 634 C CA . LEU A 1 85 ? 13.821 2.559 3.660 1.00 59.25 85 LEU A CA 1
ATOM 635 C C . LEU A 1 85 ? 14.604 1.698 2.664 1.00 59.25 85 LEU A C 1
ATOM 637 O O . LEU A 1 85 ? 14.865 2.095 1.530 1.00 59.25 85 LEU A O 1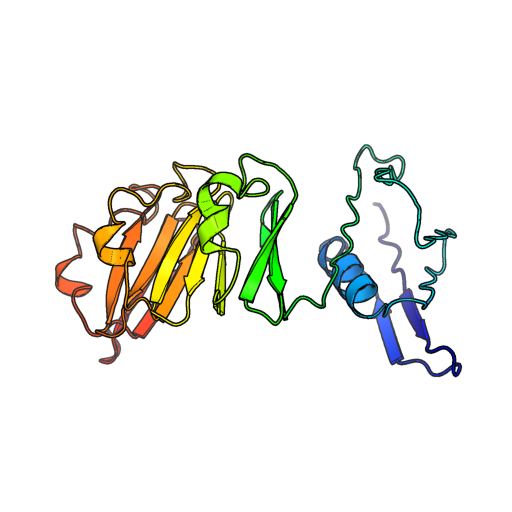
ATOM 641 N N . SER A 1 86 ? 14.942 0.486 3.109 1.00 53.44 86 SER A N 1
ATOM 642 C CA . SER A 1 86 ? 15.622 -0.556 2.337 1.00 53.44 86 SER A CA 1
ATOM 643 C C . SER A 1 86 ? 14.756 -1.810 2.282 1.00 53.44 86 SER A C 1
ATOM 645 O O . SER A 1 86 ? 14.324 -2.313 3.322 1.00 53.44 86 SER A O 1
ATOM 647 N N . LEU A 1 87 ? 14.531 -2.311 1.071 1.00 60.34 87 LEU A N 1
ATOM 648 C CA . LEU A 1 87 ? 13.908 -3.596 0.763 1.00 60.34 87 LEU A CA 1
ATOM 649 C C . LEU A 1 87 ? 14.910 -4.480 0.018 1.00 60.34 87 LEU A C 1
ATOM 651 O O . LEU A 1 87 ? 15.956 -4.004 -0.417 1.00 60.34 87 LEU A O 1
ATOM 655 N N . SER A 1 88 ? 14.575 -5.763 -0.168 1.00 65.25 88 SER A N 1
ATOM 656 C CA . SER A 1 88 ? 15.469 -6.833 -0.644 1.00 65.25 88 SER A CA 1
ATOM 657 C C . SER A 1 88 ? 16.484 -6.410 -1.709 1.00 65.25 88 SER A C 1
ATOM 659 O O . SER A 1 88 ? 17.639 -6.797 -1.599 1.00 65.25 88 SER A O 1
ATOM 661 N N . ASN A 1 89 ? 16.065 -5.615 -2.705 1.00 69.62 89 ASN A N 1
ATOM 662 C CA . ASN A 1 89 ? 16.941 -5.070 -3.747 1.00 69.62 89 ASN A CA 1
ATOM 663 C C . ASN A 1 89 ? 16.582 -3.631 -4.181 1.00 69.62 89 ASN A C 1
ATOM 665 O O . ASN A 1 89 ? 16.998 -3.205 -5.259 1.00 69.62 89 ASN A O 1
ATOM 669 N N . ALA A 1 90 ? 15.778 -2.897 -3.410 1.00 73.75 90 ALA A N 1
ATOM 670 C CA . ALA A 1 90 ? 15.304 -1.560 -3.777 1.00 73.75 90 ALA A CA 1
ATOM 671 C C . ALA A 1 90 ? 15.211 -0.657 -2.548 1.00 73.75 90 ALA A C 1
ATOM 673 O O . ALA A 1 90 ? 15.024 -1.130 -1.429 1.00 73.75 90 ALA A O 1
ATOM 674 N N . PHE A 1 91 ? 15.333 0.645 -2.764 1.00 77.31 91 PHE A N 1
ATOM 675 C CA . PHE A 1 91 ? 15.416 1.639 -1.704 1.00 77.31 91 PHE A CA 1
ATOM 676 C C . PHE A 1 91 ? 14.500 2.817 -2.007 1.00 77.31 91 PHE A C 1
ATOM 678 O O . PHE A 1 91 ? 14.291 3.159 -3.173 1.00 77.31 91 PHE A O 1
ATOM 685 N N . ALA A 1 92 ? 14.013 3.457 -0.949 1.00 74.62 92 ALA A N 1
ATOM 686 C CA . ALA A 1 92 ? 13.262 4.699 -1.015 1.00 74.62 92 ALA A CA 1
ATOM 687 C C . ALA A 1 92 ? 13.729 5.640 0.100 1.00 74.62 92 ALA A C 1
ATOM 689 O O . ALA A 1 92 ? 13.895 5.210 1.242 1.00 74.62 92 ALA A O 1
ATOM 690 N N . ALA A 1 93 ? 13.917 6.918 -0.215 1.00 76.19 93 ALA A N 1
ATOM 691 C CA . ALA A 1 93 ? 14.238 7.943 0.771 1.00 76.19 93 ALA A CA 1
ATOM 692 C C . ALA A 1 93 ? 13.280 9.124 0.671 1.00 76.19 93 ALA A C 1
ATOM 694 O O . ALA A 1 93 ? 13.065 9.647 -0.423 1.00 76.19 93 ALA A O 1
ATOM 695 N N . ILE A 1 94 ? 12.759 9.560 1.818 1.00 80.44 94 ILE A N 1
ATOM 696 C CA . ILE A 1 94 ? 11.950 10.777 1.940 1.00 80.44 94 ILE A CA 1
ATOM 697 C C . ILE A 1 94 ? 12.895 11.935 2.248 1.00 80.44 94 ILE A C 1
ATOM 699 O O . ILE A 1 94 ? 13.683 11.863 3.187 1.00 80.44 94 ILE A O 1
ATOM 703 N N . LYS A 1 95 ? 12.841 13.008 1.468 1.00 79.75 95 LYS A N 1
ATOM 704 C CA . LYS A 1 95 ? 13.574 14.257 1.711 1.00 79.75 95 LYS A CA 1
ATOM 705 C C . LYS A 1 95 ? 12.797 15.162 2.662 1.00 79.75 95 LYS A C 1
ATOM 707 O O . LYS A 1 95 ? 11.588 15.033 2.800 1.00 79.75 95 LYS A O 1
ATOM 712 N N . ALA A 1 96 ? 13.475 16.144 3.253 1.00 75.75 96 ALA A N 1
ATOM 713 C CA . ALA A 1 96 ? 12.855 17.097 4.183 1.00 75.75 96 ALA A CA 1
ATOM 714 C C . ALA A 1 96 ? 11.653 17.885 3.610 1.00 75.75 96 ALA A C 1
ATOM 716 O O . ALA A 1 96 ? 10.839 18.391 4.370 1.00 75.75 96 ALA A O 1
ATOM 717 N N . ASN A 1 97 ? 11.531 17.993 2.285 1.00 77.69 97 ASN A N 1
ATOM 718 C CA . ASN A 1 97 ? 10.395 18.625 1.603 1.00 77.69 97 ASN A CA 1
ATOM 719 C C . ASN A 1 97 ? 9.267 17.635 1.231 1.00 77.69 97 ASN A C 1
ATOM 721 O O . ASN A 1 97 ? 8.374 17.981 0.462 1.00 77.69 97 ASN A O 1
ATOM 725 N N . GLY A 1 98 ? 9.340 16.385 1.693 1.00 80.62 98 GLY A N 1
ATOM 726 C CA . GLY A 1 98 ? 8.380 15.334 1.358 1.00 80.62 98 GLY A CA 1
ATOM 727 C C . GLY A 1 98 ? 8.524 14.764 -0.058 1.00 80.62 98 GLY A C 1
ATOM 728 O O . GLY A 1 98 ? 7.626 14.062 -0.513 1.00 80.62 98 GLY A O 1
ATOM 729 N N . ASN A 1 99 ? 9.616 15.056 -0.779 1.00 85.75 99 ASN A N 1
ATOM 730 C CA . ASN A 1 99 ? 9.938 14.368 -2.033 1.00 85.75 99 ASN A CA 1
ATOM 731 C C . ASN A 1 99 ? 10.506 12.976 -1.744 1.00 85.75 99 ASN A C 1
ATOM 733 O O . ASN A 1 99 ? 11.391 12.840 -0.900 1.00 85.75 99 ASN A O 1
ATOM 737 N N . VAL A 1 100 ? 10.077 11.965 -2.497 1.00 85.88 100 VAL A N 1
ATOM 738 C CA . VAL A 1 100 ? 10.647 10.618 -2.430 1.00 85.88 100 VAL A CA 1
ATOM 739 C C . VAL A 1 100 ? 11.551 10.365 -3.625 1.00 85.88 100 VAL A C 1
ATOM 741 O O . VAL A 1 100 ? 11.218 10.691 -4.765 1.00 85.88 100 VAL A O 1
ATOM 744 N N . VAL A 1 101 ? 12.702 9.761 -3.355 1.00 81.56 101 VAL A N 1
ATOM 745 C CA . VAL A 1 101 ? 13.601 9.220 -4.378 1.00 81.56 101 VAL A CA 1
ATOM 746 C C . VAL A 1 101 ? 13.740 7.715 -4.203 1.00 81.56 101 VAL A C 1
ATOM 748 O O . VAL A 1 101 ? 13.810 7.230 -3.073 1.00 81.56 101 VAL A O 1
ATOM 751 N N . THR A 1 102 ? 13.811 6.982 -5.310 1.00 81.06 102 THR A N 1
ATOM 752 C CA . THR A 1 102 ? 13.981 5.526 -5.309 1.00 81.06 102 THR A CA 1
ATOM 753 C C . THR A 1 102 ? 15.176 5.106 -6.147 1.00 81.06 102 THR A C 1
ATOM 755 O O . THR A 1 102 ? 15.574 5.801 -7.082 1.00 81.06 102 THR A O 1
ATOM 758 N N . TRP A 1 103 ? 15.781 3.977 -5.785 1.00 80.19 103 TRP A N 1
ATOM 759 C CA . TRP A 1 103 ? 16.865 3.364 -6.553 1.00 80.19 103 TRP A CA 1
ATOM 760 C C . TRP A 1 103 ? 16.959 1.859 -6.278 1.00 80.19 103 TRP A C 1
ATOM 762 O O . TRP A 1 103 ? 16.326 1.331 -5.363 1.00 80.19 103 TRP A O 1
ATOM 772 N N . GLY A 1 104 ? 17.764 1.154 -7.075 1.00 77.44 104 GLY A N 1
ATOM 773 C CA . GLY A 1 104 ? 17.910 -0.301 -7.017 1.00 77.44 104 GLY A CA 1
ATOM 774 C C . GLY A 1 104 ? 17.124 -1.004 -8.123 1.00 77.44 104 GLY A C 1
ATOM 775 O O . GLY A 1 104 ? 16.905 -0.442 -9.195 1.00 77.44 104 GLY A O 1
ATOM 776 N N . ARG A 1 105 ? 16.727 -2.256 -7.887 1.00 79.19 105 ARG A N 1
ATOM 777 C CA . ARG A 1 105 ? 16.054 -3.096 -8.883 1.00 79.19 105 ARG A CA 1
ATOM 778 C C . ARG A 1 105 ? 14.674 -2.533 -9.235 1.00 79.19 105 ARG A C 1
ATOM 780 O O . ARG A 1 105 ? 13.817 -2.410 -8.361 1.00 79.19 105 ARG A O 1
ATOM 787 N N . ALA A 1 106 ? 14.460 -2.257 -10.522 1.00 80.94 106 ALA A N 1
ATOM 788 C CA . ALA A 1 106 ? 13.243 -1.635 -11.045 1.00 80.94 106 ALA A CA 1
ATOM 789 C C . ALA A 1 106 ? 11.966 -2.370 -10.603 1.00 80.94 106 ALA A C 1
ATOM 791 O O . ALA A 1 106 ? 11.127 -1.769 -9.936 1.00 80.94 106 ALA A O 1
ATOM 792 N N . ASP A 1 107 ? 11.890 -3.687 -10.839 1.00 82.25 107 ASP A N 1
ATOM 793 C CA . ASP A 1 107 ? 10.698 -4.499 -10.527 1.00 82.25 107 ASP A CA 1
ATOM 794 C C . ASP A 1 107 ? 10.344 -4.546 -9.030 1.00 82.25 107 ASP A C 1
ATOM 796 O O . ASP A 1 107 ? 9.235 -4.925 -8.669 1.00 82.25 107 ASP A O 1
ATOM 800 N N . TYR A 1 108 ? 11.286 -4.185 -8.151 1.00 79.88 108 TYR A N 1
ATOM 801 C CA . TYR A 1 108 ? 11.133 -4.221 -6.690 1.00 79.88 108 TYR A CA 1
ATOM 802 C C . TYR A 1 108 ? 10.836 -2.826 -6.119 1.00 79.88 108 TYR A C 1
ATOM 804 O O . TYR A 1 108 ? 10.844 -2.637 -4.905 1.00 79.88 108 TYR A O 1
ATOM 812 N N . GLY A 1 109 ? 10.597 -1.841 -6.991 1.00 85.56 109 GLY A N 1
ATOM 813 C CA . GLY A 1 109 ? 10.283 -0.463 -6.624 1.00 85.56 109 GLY A CA 1
ATOM 814 C C . GLY A 1 109 ? 11.458 0.509 -6.703 1.00 85.56 109 GLY A C 1
ATOM 815 O O . GLY A 1 109 ? 11.336 1.636 -6.226 1.00 85.56 109 GLY A O 1
ATOM 816 N N . GLY A 1 110 ? 12.580 0.103 -7.311 1.00 80.56 110 GLY A N 1
ATOM 817 C CA . GLY A 1 110 ? 13.650 1.033 -7.679 1.00 80.56 110 GLY A CA 1
ATOM 818 C C . GLY A 1 110 ? 13.203 2.034 -8.750 1.00 80.56 110 GLY A C 1
ATOM 819 O O . GLY A 1 110 ? 13.635 3.185 -8.723 1.00 80.56 110 GLY A O 1
ATOM 820 N N . ASP A 1 111 ? 12.292 1.618 -9.635 1.00 88.19 111 ASP A N 1
ATOM 821 C CA . ASP A 1 111 ? 11.593 2.492 -10.575 1.00 88.19 111 ASP A CA 1
ATOM 822 C C . ASP A 1 111 ? 10.238 2.910 -9.984 1.00 88.19 111 ASP A C 1
ATOM 824 O O . ASP A 1 111 ? 9.344 2.085 -9.781 1.00 88.19 111 ASP A O 1
ATOM 828 N N . SER A 1 112 ? 10.100 4.204 -9.693 1.00 91.75 112 SER A N 1
ATOM 829 C CA . SER A 1 112 ? 8.867 4.821 -9.201 1.00 91.75 112 SER A CA 1
ATOM 830 C C . SER A 1 112 ? 8.227 5.762 -10.227 1.00 91.75 112 SER A C 1
ATOM 832 O O . SER A 1 112 ? 7.436 6.629 -9.849 1.00 91.75 112 SER A O 1
ATOM 834 N N . SER A 1 113 ? 8.573 5.646 -11.514 1.00 92.75 113 SER A N 1
ATOM 835 C CA . SER A 1 113 ? 8.105 6.544 -12.583 1.00 92.75 113 SER A CA 1
ATOM 836 C C . SER A 1 113 ? 6.577 6.624 -12.669 1.00 92.75 113 SER A C 1
ATOM 838 O O . SER A 1 113 ? 6.025 7.718 -12.784 1.00 92.75 113 SER A O 1
ATOM 840 N N . ALA A 1 114 ? 5.882 5.496 -12.496 1.00 93.06 114 ALA A N 1
ATOM 841 C CA . ALA A 1 114 ? 4.419 5.435 -12.458 1.00 93.06 114 ALA A CA 1
ATOM 842 C C . ALA A 1 114 ? 3.792 6.219 -11.283 1.00 93.06 114 ALA A C 1
ATOM 844 O O . ALA A 1 114 ? 2.639 6.633 -11.369 1.00 93.06 114 ALA A O 1
ATOM 845 N N . ALA A 1 115 ? 4.547 6.448 -10.204 1.00 95.62 115 ALA A N 1
ATOM 846 C CA . ALA A 1 115 ? 4.123 7.199 -9.021 1.00 95.62 115 ALA A CA 1
ATOM 847 C C . ALA A 1 115 ? 4.759 8.603 -8.940 1.00 95.62 115 ALA A C 1
ATOM 849 O O . ALA A 1 115 ? 4.546 9.319 -7.962 1.00 95.62 115 ALA A O 1
ATOM 850 N N . ALA A 1 116 ? 5.538 9.020 -9.946 1.00 92.75 116 ALA A N 1
ATOM 851 C CA . ALA A 1 116 ? 6.427 10.179 -9.847 1.00 92.75 116 ALA A CA 1
ATOM 852 C C . ALA A 1 116 ? 5.706 11.480 -9.467 1.00 92.75 116 ALA A C 1
ATOM 854 O O . ALA A 1 116 ? 6.193 12.205 -8.605 1.00 92.75 116 ALA A O 1
ATOM 855 N N . SER A 1 117 ? 4.532 11.749 -10.049 1.00 95.25 117 SER A N 1
ATOM 856 C CA . SER A 1 117 ? 3.736 12.952 -9.753 1.00 95.25 117 SER A CA 1
ATOM 857 C C . SER A 1 117 ? 3.242 13.007 -8.307 1.00 95.25 117 SER A C 1
ATOM 859 O O . SER A 1 117 ? 3.062 14.085 -7.749 1.00 95.25 117 SER A O 1
ATOM 861 N N . PHE A 1 118 ? 3.036 11.851 -7.678 1.00 96.62 118 PHE A N 1
ATOM 862 C CA . PHE A 1 118 ? 2.641 11.774 -6.280 1.00 96.62 118 PHE A CA 1
ATOM 863 C C . PHE A 1 118 ? 3.841 11.997 -5.352 1.00 96.62 118 PHE A C 1
ATOM 865 O O . PHE A 1 118 ? 3.701 12.611 -4.299 1.00 96.62 118 PHE A O 1
ATOM 872 N N . LEU A 1 119 ? 5.023 11.535 -5.756 1.00 94.75 119 LEU A N 1
ATOM 873 C CA . LEU A 1 119 ? 6.235 11.508 -4.940 1.00 94.75 119 LEU A CA 1
ATOM 874 C C . LEU A 1 119 ? 7.042 12.818 -4.961 1.00 94.75 119 LEU A C 1
ATOM 876 O O . LEU A 1 119 ? 8.111 12.877 -4.355 1.00 94.75 119 LEU A O 1
ATOM 880 N N . THR A 1 120 ? 6.585 13.872 -5.640 1.00 93.50 120 THR A N 1
ATOM 881 C CA . THR A 1 120 ? 7.318 15.149 -5.735 1.00 93.50 120 THR A CA 1
ATOM 882 C C . THR A 1 120 ? 7.357 15.936 -4.428 1.00 93.50 120 THR A C 1
ATOM 884 O O . THR A 1 120 ? 8.346 16.622 -4.189 1.00 93.50 120 THR A O 1
ATOM 887 N N . GLU A 1 121 ? 6.324 15.839 -3.590 1.00 90.31 121 GLU A N 1
ATOM 888 C CA . GLU A 1 121 ? 6.196 16.588 -2.335 1.00 90.31 121 GLU A CA 1
ATOM 889 C C . GLU A 1 121 ? 5.063 16.052 -1.445 1.00 90.31 121 GLU A C 1
ATOM 891 O O . GLU A 1 121 ? 4.164 15.335 -1.905 1.00 90.31 121 GLU A O 1
ATOM 896 N N . GLY A 1 122 ? 5.085 16.461 -0.173 1.00 90.50 122 GLY A N 1
ATOM 897 C CA . GLY A 1 122 ? 4.005 16.221 0.789 1.00 90.50 122 GLY A CA 1
ATOM 898 C C . GLY A 1 122 ? 3.877 14.777 1.275 1.00 90.50 122 GLY A C 1
ATOM 899 O O . GLY A 1 122 ? 2.915 14.465 1.975 1.00 90.50 122 GLY A O 1
ATOM 900 N N . VAL A 1 123 ? 4.808 13.887 0.903 1.00 94.25 123 VAL A N 1
ATOM 901 C CA . VAL A 1 123 ? 4.881 12.528 1.453 1.00 94.25 123 VAL A CA 1
ATOM 902 C C . VAL A 1 123 ? 5.432 12.595 2.872 1.00 94.25 123 VAL A C 1
ATOM 904 O O . VAL A 1 123 ? 6.518 13.126 3.094 1.00 94.25 123 VAL A O 1
ATOM 907 N N . VAL A 1 124 ? 4.697 12.011 3.815 1.00 91.25 124 VAL A N 1
ATOM 908 C CA . VAL A 1 124 ? 5.067 11.966 5.240 1.00 91.25 124 VAL A CA 1
ATOM 909 C C . VAL A 1 124 ? 5.561 10.601 5.681 1.00 91.25 124 VAL A C 1
ATOM 911 O O . VAL A 1 124 ? 6.274 10.492 6.671 1.00 91.25 124 VAL A O 1
ATOM 914 N N . GLN A 1 125 ? 5.185 9.550 4.956 1.00 88.81 125 GLN A N 1
ATOM 915 C CA . GLN A 1 125 ? 5.578 8.192 5.287 1.00 88.81 125 GLN A CA 1
ATOM 916 C C . GLN A 1 125 ? 5.725 7.363 4.017 1.00 88.81 125 GLN A C 1
ATOM 918 O O . GLN A 1 125 ? 4.904 7.441 3.105 1.00 88.81 125 GLN A O 1
ATOM 923 N N . VAL A 1 126 ? 6.744 6.509 4.005 1.00 90.62 126 VAL A N 1
ATOM 924 C CA . VAL A 1 126 ? 6.903 5.413 3.053 1.00 90.62 126 VAL A CA 1
ATOM 925 C C . VAL A 1 126 ? 6.984 4.123 3.859 1.00 90.62 126 VAL A C 1
ATOM 927 O O . VAL A 1 126 ? 7.623 4.063 4.907 1.00 90.62 126 VAL A O 1
ATOM 930 N N . CYS A 1 127 ? 6.302 3.090 3.390 1.00 89.94 127 CYS A N 1
ATOM 931 C CA . CYS A 1 127 ? 6.345 1.739 3.925 1.00 89.94 127 CYS A CA 1
ATOM 932 C C . CYS A 1 127 ? 6.658 0.784 2.774 1.00 89.94 127 CYS A C 1
ATOM 934 O O . CYS A 1 127 ? 6.302 1.052 1.628 1.00 89.94 127 CYS A O 1
ATOM 936 N N . GLY A 1 128 ? 7.308 -0.336 3.064 1.00 89.38 128 GLY A N 1
ATOM 937 C CA . GLY A 1 128 ? 7.612 -1.339 2.056 1.00 89.38 128 GLY A CA 1
ATOM 938 C C . GLY A 1 128 ? 7.426 -2.758 2.571 1.00 89.38 128 GLY A C 1
ATOM 939 O O . GLY A 1 128 ? 7.376 -2.992 3.781 1.00 89.38 128 GLY A O 1
ATOM 940 N N . ASN A 1 129 ? 7.318 -3.690 1.630 1.00 88.50 129 ASN A N 1
ATOM 941 C CA . ASN A 1 129 ? 7.329 -5.131 1.874 1.00 88.50 129 ASN A CA 1
ATOM 942 C C . ASN A 1 129 ? 8.498 -5.794 1.127 1.00 88.50 129 ASN A C 1
ATOM 944 O O . ASN A 1 129 ? 9.516 -5.163 0.898 1.00 88.50 129 ASN A O 1
ATOM 948 N N . THR A 1 130 ? 8.434 -7.070 0.754 1.00 87.25 130 THR A N 1
ATOM 949 C CA . THR A 1 130 ? 9.569 -7.711 0.071 1.00 87.25 130 THR A CA 1
ATOM 950 C C . THR A 1 130 ? 9.835 -7.151 -1.337 1.00 87.25 130 THR A C 1
ATOM 952 O O . THR A 1 130 ? 10.963 -7.253 -1.827 1.00 87.25 130 THR A O 1
ATOM 955 N N . SER A 1 131 ? 8.842 -6.584 -2.032 1.00 88.50 131 SER A N 1
ATOM 956 C CA . SER A 1 131 ? 9.000 -6.200 -3.453 1.00 88.50 131 SER A CA 1
ATOM 957 C C . SER A 1 131 ? 8.163 -5.002 -3.914 1.00 88.50 131 SER A C 1
ATOM 959 O O . SER A 1 131 ? 8.143 -4.696 -5.104 1.00 88.50 131 SER A O 1
ATOM 961 N N . ALA A 1 132 ? 7.475 -4.318 -3.006 1.00 95.38 132 ALA A N 1
ATOM 962 C CA . ALA A 1 132 ? 6.660 -3.151 -3.302 1.00 95.38 132 ALA A CA 1
ATOM 963 C C . ALA A 1 132 ? 6.764 -2.109 -2.184 1.00 95.38 132 ALA A C 1
ATOM 965 O O . ALA A 1 132 ? 7.118 -2.419 -1.041 1.00 95.38 132 ALA A O 1
ATOM 966 N N . PHE A 1 133 ? 6.400 -0.877 -2.525 1.00 96.06 133 PHE A N 1
ATOM 967 C CA . PHE A 1 133 ? 6.320 0.251 -1.607 1.00 96.06 133 PHE A CA 1
ATOM 968 C C . PHE A 1 133 ? 4.934 0.898 -1.652 1.00 96.06 133 PHE A C 1
ATOM 970 O O . PHE A 1 133 ? 4.224 0.834 -2.659 1.00 96.06 133 PHE A O 1
ATOM 977 N N . ALA A 1 134 ? 4.594 1.571 -0.558 1.00 97.50 134 ALA A N 1
ATOM 978 C CA . ALA A 1 134 ? 3.446 2.447 -0.422 1.00 97.50 134 ALA A CA 1
ATOM 979 C C . ALA A 1 134 ? 3.884 3.762 0.237 1.00 97.50 134 ALA A C 1
ATOM 981 O O . ALA A 1 134 ? 4.635 3.743 1.213 1.00 97.50 134 ALA A O 1
ATOM 982 N N . ALA A 1 135 ? 3.406 4.896 -0.268 1.00 96.69 135 ALA A N 1
ATOM 983 C CA . ALA A 1 135 ? 3.663 6.219 0.296 1.00 96.69 135 ALA A CA 1
ATOM 984 C C . ALA A 1 135 ? 2.353 6.906 0.679 1.00 96.69 135 ALA A C 1
ATOM 986 O O . ALA A 1 135 ? 1.377 6.799 -0.059 1.00 96.69 135 ALA A O 1
ATOM 987 N N . ILE A 1 136 ? 2.356 7.629 1.801 1.00 96.50 136 ILE A N 1
ATOM 988 C CA . ILE A 1 136 ? 1.206 8.375 2.331 1.00 96.50 136 ILE A CA 1
ATOM 989 C C . ILE A 1 136 ? 1.543 9.865 2.353 1.00 96.50 136 ILE A C 1
ATOM 991 O O . ILE A 1 136 ? 2.636 10.241 2.790 1.00 96.50 136 ILE A O 1
ATOM 995 N N . LYS A 1 137 ? 0.605 10.710 1.916 1.00 96.12 137 LYS A N 1
ATOM 996 C CA . LYS A 1 137 ? 0.681 12.172 2.074 1.00 96.12 137 LYS A CA 1
ATOM 997 C C . LYS A 1 137 ? -0.007 12.669 3.342 1.00 96.12 137 LYS A C 1
ATOM 999 O O . LYS A 1 137 ? -0.803 11.957 3.941 1.00 96.12 137 LYS A O 1
ATOM 1004 N N . GLU A 1 138 ? 0.233 13.929 3.696 1.00 92.12 138 GLU A N 1
ATOM 1005 C CA . GLU A 1 138 ? -0.426 14.618 4.823 1.00 92.12 138 GLU A CA 1
ATOM 1006 C C . GLU A 1 138 ? -1.963 14.538 4.794 1.00 92.12 138 GLU A C 1
ATOM 1008 O O . GLU A 1 138 ? -2.596 14.407 5.837 1.00 92.12 138 GLU A O 1
ATOM 1013 N N . ASN A 1 139 ? -2.578 14.563 3.607 1.00 93.88 139 ASN A N 1
ATOM 1014 C CA . ASN A 1 139 ? -4.033 14.425 3.443 1.00 93.88 139 ASN A CA 1
ATOM 1015 C C . ASN A 1 139 ? -4.541 12.969 3.579 1.00 93.88 139 ASN A C 1
ATOM 1017 O O . ASN A 1 139 ? -5.728 12.694 3.394 1.00 93.88 139 ASN A O 1
ATOM 1021 N N . GLY A 1 140 ? -3.646 12.019 3.850 1.00 97.00 140 GLY A N 1
ATOM 1022 C CA . GLY A 1 140 ? -3.952 10.598 3.959 1.00 97.00 140 GLY A CA 1
ATOM 1023 C C . GLY A 1 140 ? -4.232 9.904 2.625 1.00 97.00 140 GLY A C 1
ATOM 1024 O O . GLY A 1 140 ? -4.792 8.809 2.630 1.00 97.00 140 GLY A O 1
ATOM 1025 N N . SER A 1 141 ? -3.889 10.521 1.491 1.00 98.25 141 SER A N 1
ATOM 1026 C CA . SER A 1 141 ? -3.873 9.835 0.192 1.00 98.25 141 SER A CA 1
ATOM 1027 C C . SER A 1 141 ? -2.676 8.888 0.100 1.00 98.25 141 SER A C 1
ATOM 1029 O O . SER A 1 141 ? -1.628 9.151 0.702 1.00 98.25 141 SER A O 1
ATOM 1031 N N . VAL A 1 142 ? -2.820 7.793 -0.652 1.00 98.56 142 VAL A N 1
ATOM 1032 C CA . VAL A 1 142 ? -1.789 6.754 -0.794 1.00 98.56 142 VAL A CA 1
ATOM 1033 C C . VAL A 1 142 ? -1.489 6.459 -2.260 1.00 98.56 142 VAL A C 1
ATOM 1035 O O . VAL A 1 142 ? -2.399 6.348 -3.079 1.00 98.56 142 VAL A O 1
ATOM 1038 N N . VAL A 1 143 ? -0.208 6.253 -2.574 1.00 98.31 143 VAL A N 1
ATOM 1039 C CA . VAL A 1 143 ? 0.247 5.668 -3.845 1.00 98.31 143 VAL A CA 1
ATOM 1040 C C . VAL A 1 143 ? 1.097 4.429 -3.584 1.00 98.31 143 VAL A C 1
ATOM 1042 O O . VAL A 1 143 ? 1.768 4.337 -2.555 1.00 98.31 143 VAL A O 1
ATOM 1045 N N . THR A 1 144 ? 1.104 3.490 -4.527 1.00 98.25 144 THR A N 1
ATOM 1046 C CA . THR A 1 144 ? 1.909 2.264 -4.467 1.00 98.25 144 THR A CA 1
ATOM 1047 C C . THR A 1 144 ? 2.722 2.075 -5.739 1.00 98.25 144 THR A C 1
ATOM 1049 O O . THR A 1 144 ? 2.322 2.544 -6.805 1.00 98.25 144 THR A O 1
ATOM 1052 N N . TRP A 1 145 ? 3.861 1.390 -5.635 1.00 98.06 145 TRP A N 1
ATOM 1053 C CA . TRP A 1 145 ? 4.693 1.013 -6.782 1.00 98.06 145 TRP A CA 1
ATOM 1054 C C . TRP A 1 145 ? 5.552 -0.222 -6.470 1.00 98.06 145 TRP A C 1
ATOM 1056 O O . TRP A 1 145 ? 5.597 -0.697 -5.332 1.00 98.06 145 TRP A O 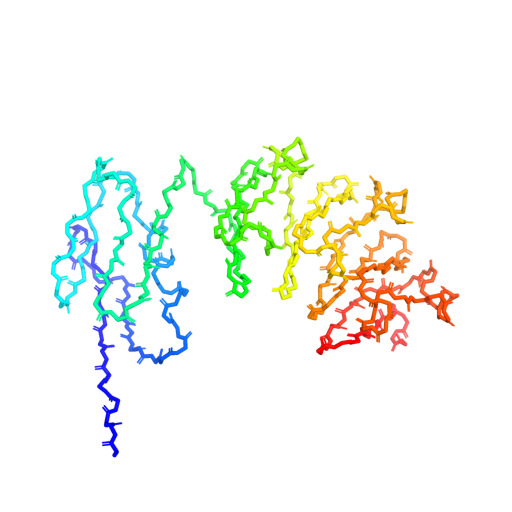1
ATOM 1066 N N . GLY A 1 146 ? 6.233 -0.752 -7.487 1.00 95.62 146 GLY A N 1
ATOM 1067 C CA . GLY A 1 146 ? 6.978 -2.011 -7.420 1.00 95.62 146 GLY A CA 1
ATOM 1068 C C . GLY A 1 146 ? 6.147 -3.200 -7.903 1.00 95.62 146 GLY A C 1
ATOM 1069 O O . GLY A 1 146 ? 5.254 -3.045 -8.737 1.00 95.62 146 GLY A O 1
ATOM 1070 N N . TYR A 1 147 ? 6.443 -4.395 -7.395 1.00 95.88 147 TYR A N 1
ATOM 1071 C CA . TYR A 1 147 ? 5.870 -5.635 -7.909 1.00 95.88 147 TYR A CA 1
ATOM 1072 C C . TYR A 1 147 ? 4.354 -5.709 -7.668 1.00 95.88 147 TYR A C 1
ATOM 1074 O O . TYR A 1 147 ? 3.879 -5.647 -6.530 1.00 95.88 147 TYR A O 1
ATOM 1082 N N . ALA A 1 148 ? 3.586 -5.839 -8.754 1.00 96.25 148 ALA A N 1
ATOM 1083 C CA . ALA A 1 148 ? 2.135 -5.660 -8.750 1.00 96.25 148 ALA A CA 1
ATOM 1084 C C . ALA A 1 148 ? 1.414 -6.611 -7.782 1.00 96.25 148 ALA A C 1
ATOM 1086 O O . ALA A 1 148 ? 0.623 -6.148 -6.958 1.00 96.25 148 ALA A O 1
ATOM 1087 N N . ASP A 1 149 ? 1.748 -7.905 -7.819 1.00 95.19 149 ASP A N 1
ATOM 1088 C CA . ASP A 1 149 ? 1.109 -8.930 -6.980 1.00 95.19 149 ASP A CA 1
ATOM 1089 C C . ASP A 1 149 ? 1.374 -8.716 -5.487 1.00 95.19 149 ASP A C 1
ATOM 1091 O O . ASP A 1 149 ? 0.608 -9.181 -4.648 1.00 95.19 149 ASP A O 1
ATOM 1095 N N . TYR A 1 150 ? 2.454 -8.006 -5.141 1.00 95.31 150 TYR A N 1
ATOM 1096 C CA . TYR A 1 150 ? 2.824 -7.730 -3.752 1.00 95.31 150 TYR A CA 1
ATOM 1097 C C . TYR A 1 150 ? 2.217 -6.403 -3.275 1.00 95.31 150 TYR A C 1
ATOM 1099 O O . TYR A 1 150 ? 2.629 -5.839 -2.268 1.00 95.31 150 TYR A O 1
ATOM 1107 N N . GLY A 1 151 ? 1.235 -5.871 -4.002 1.00 96.88 151 GLY A N 1
ATOM 1108 C CA . GLY A 1 151 ? 0.567 -4.619 -3.665 1.00 96.88 151 GLY A CA 1
ATOM 1109 C C . GLY A 1 151 ? 1.236 -3.378 -4.247 1.00 96.88 151 GLY A C 1
ATOM 1110 O O . GLY A 1 151 ? 0.855 -2.272 -3.870 1.00 96.88 151 GLY A O 1
ATOM 1111 N N . GLY A 1 152 ? 2.174 -3.538 -5.192 1.00 97.31 152 GLY A N 1
ATOM 1112 C CA . GLY A 1 152 ? 2.637 -2.435 -6.039 1.00 97.31 152 GLY A CA 1
ATOM 1113 C C . GLY A 1 152 ? 1.510 -1.858 -6.905 1.00 97.31 152 GLY A C 1
ATOM 1114 O O . GLY A 1 152 ? 1.528 -0.673 -7.228 1.00 97.31 152 GLY A O 1
ATOM 1115 N N . ASN A 1 153 ? 0.479 -2.661 -7.198 1.00 97.12 153 ASN A N 1
ATOM 1116 C CA . ASN A 1 153 ? -0.772 -2.218 -7.808 1.00 97.12 153 ASN A CA 1
ATOM 1117 C C . ASN A 1 153 ? -1.905 -2.181 -6.763 1.00 97.12 153 ASN A C 1
ATOM 1119 O O . ASN A 1 153 ? -2.348 -3.222 -6.281 1.00 97.12 153 ASN A O 1
ATOM 1123 N N . SER A 1 154 ? -2.402 -0.981 -6.455 1.00 97.38 154 SER A N 1
ATOM 1124 C CA . SER A 1 154 ? -3.523 -0.737 -5.533 1.00 97.38 154 SER A CA 1
ATOM 1125 C C . SER A 1 154 ? -4.806 -0.260 -6.232 1.00 97.38 154 SER A C 1
ATOM 1127 O O . SER A 1 154 ? -5.748 0.173 -5.571 1.00 97.38 154 SER A O 1
ATOM 1129 N N . SER A 1 155 ? -4.887 -0.366 -7.565 1.00 97.31 155 SER A N 1
ATOM 1130 C CA . SER A 1 155 ? -6.022 0.143 -8.363 1.00 97.31 155 SER A CA 1
ATOM 1131 C C . SER A 1 155 ? -7.391 -0.370 -7.901 1.00 97.31 155 SER A C 1
ATOM 1133 O O . SER A 1 155 ? -8.349 0.399 -7.873 1.00 97.31 155 SER A O 1
ATOM 1135 N N . ALA A 1 156 ? -7.477 -1.628 -7.456 1.00 97.12 156 ALA A N 1
ATOM 1136 C CA . ALA A 1 156 ? -8.711 -2.230 -6.945 1.00 97.12 156 ALA A CA 1
ATOM 1137 C C . ALA A 1 156 ? -9.260 -1.550 -5.674 1.00 97.12 156 ALA A C 1
ATOM 1139 O O . ALA A 1 156 ? -10.450 -1.660 -5.386 1.00 97.12 156 ALA A O 1
ATOM 1140 N N . VAL A 1 157 ? -8.412 -0.843 -4.921 1.00 97.88 157 VAL A N 1
ATOM 1141 C CA . VAL A 1 157 ? -8.771 -0.148 -3.673 1.00 97.88 157 VAL A CA 1
ATOM 1142 C C . VAL A 1 157 ? -8.482 1.357 -3.729 1.00 97.88 157 VAL A C 1
ATOM 1144 O O . VAL A 1 157 ? -8.556 2.032 -2.705 1.00 97.88 157 VAL A O 1
ATOM 1147 N N . ALA A 1 158 ? -8.193 1.913 -4.912 1.00 97.62 158 ALA A N 1
ATOM 1148 C CA . ALA A 1 158 ? -7.747 3.300 -5.072 1.00 97.62 158 ALA A CA 1
ATOM 1149 C C . ALA A 1 158 ? -8.723 4.326 -4.469 1.00 97.62 158 ALA A C 1
ATOM 1151 O O . ALA A 1 158 ? -8.298 5.261 -3.798 1.00 97.62 158 ALA A O 1
ATOM 1152 N N . ALA A 1 159 ? -10.034 4.115 -4.627 1.00 97.94 159 ALA A N 1
ATOM 1153 C CA . ALA A 1 159 ? -11.051 4.992 -4.043 1.00 97.94 159 ALA A CA 1
ATOM 1154 C C . ALA A 1 159 ? -11.012 5.006 -2.503 1.00 97.94 159 ALA A C 1
ATOM 1156 O O . ALA A 1 159 ? -11.235 6.040 -1.880 1.00 97.94 159 ALA A O 1
ATOM 1157 N N . LEU A 1 160 ? -10.686 3.872 -1.877 1.00 97.62 160 LEU A N 1
ATOM 1158 C CA . LEU A 1 160 ? -10.580 3.762 -0.420 1.00 97.62 160 LEU A CA 1
ATOM 1159 C C . LEU A 1 160 ? -9.290 4.400 0.115 1.00 97.62 160 LEU A C 1
ATOM 1161 O O . LEU A 1 160 ? -9.254 4.808 1.278 1.00 97.62 160 LEU A O 1
ATOM 1165 N N . LEU A 1 161 ? -8.269 4.499 -0.738 1.00 98.31 161 LEU A N 1
ATOM 1166 C CA . LEU A 1 161 ? -6.939 5.044 -0.466 1.00 98.31 161 LEU A CA 1
ATOM 1167 C C . LEU A 1 161 ? -6.768 6.514 -0.891 1.00 98.31 161 LEU A C 1
ATOM 1169 O O . LEU A 1 161 ? -5.681 7.072 -0.746 1.00 98.31 161 LEU A O 1
ATOM 1173 N N . ALA A 1 162 ? -7.822 7.145 -1.413 1.00 97.81 162 ALA A N 1
ATOM 1174 C CA . ALA A 1 162 ? -7.769 8.516 -1.911 1.00 97.81 162 ALA A CA 1
ATOM 1175 C C . ALA A 1 162 ? -7.546 9.556 -0.800 1.00 97.81 162 ALA A C 1
ATOM 1177 O O . ALA A 1 162 ? -6.968 10.605 -1.065 1.00 97.81 162 ALA A O 1
ATOM 1178 N N . GLU A 1 163 ? -7.981 9.269 0.430 1.00 97.50 163 GLU A N 1
ATOM 1179 C CA . GLU A 1 163 ? -7.834 10.156 1.586 1.00 97.50 163 GLU A CA 1
ATOM 1180 C C . GLU A 1 163 ? -8.054 9.426 2.919 1.00 97.50 163 GLU A C 1
ATOM 1182 O O . GLU A 1 163 ? -8.654 8.341 2.988 1.00 97.50 163 GLU A O 1
ATOM 1187 N N . GLY A 1 164 ? -7.617 10.077 4.000 1.00 96.69 164 GLY A N 1
ATOM 1188 C CA . GLY A 1 164 ? -7.937 9.684 5.369 1.00 96.69 164 GLY A CA 1
ATOM 1189 C C . GLY A 1 164 ? -7.199 8.448 5.878 1.00 96.69 164 GLY A C 1
ATOM 1190 O O . GLY A 1 164 ? -7.566 7.944 6.936 1.00 96.69 164 GLY A O 1
ATOM 1191 N N . VAL A 1 165 ? -6.190 7.939 5.165 1.00 98.25 165 VAL A N 1
ATOM 1192 C CA . VAL A 1 165 ? -5.258 6.935 5.699 1.00 98.25 165 VAL A CA 1
ATOM 1193 C C . VAL A 1 165 ? -4.302 7.607 6.681 1.00 98.25 165 VAL A C 1
ATOM 1195 O O . VAL A 1 165 ? -3.721 8.640 6.374 1.00 98.25 165 VAL A O 1
ATOM 1198 N N . VAL A 1 166 ? -4.125 7.009 7.858 1.00 96.19 166 VAL A N 1
ATOM 1199 C CA . VAL A 1 166 ? -3.240 7.533 8.916 1.00 96.19 166 VAL A CA 1
ATOM 1200 C C . VAL A 1 166 ? -2.035 6.637 9.178 1.00 96.19 166 VAL A C 1
ATOM 1202 O O . VAL A 1 166 ? -1.042 7.084 9.741 1.00 96.19 166 VAL A O 1
ATOM 1205 N N . HIS A 1 167 ? -2.107 5.366 8.780 1.00 93.75 167 HIS A N 1
ATOM 1206 C CA . HIS A 1 167 ? -1.012 4.425 8.967 1.00 93.75 167 HIS A CA 1
ATOM 1207 C C . HIS A 1 167 ? -1.055 3.316 7.918 1.00 93.75 167 HIS A C 1
ATOM 1209 O O . HIS A 1 167 ? -2.132 2.815 7.601 1.00 93.75 167 HIS A O 1
ATOM 1215 N N . ILE A 1 168 ? 0.111 2.887 7.428 1.00 95.69 168 ILE A N 1
ATOM 1216 C CA . ILE A 1 168 ? 0.264 1.695 6.580 1.00 95.69 168 ILE A CA 1
ATOM 1217 C C . ILE A 1 168 ? 1.257 0.735 7.217 1.00 95.69 168 ILE A C 1
ATOM 1219 O O . ILE A 1 168 ? 2.325 1.137 7.686 1.00 95.69 168 ILE A O 1
ATOM 1223 N N . ARG A 1 169 ? 0.924 -0.554 7.147 1.00 93.62 169 ARG A N 1
ATOM 1224 C CA . ARG A 1 169 ? 1.791 -1.664 7.517 1.00 93.62 169 ARG A CA 1
ATOM 1225 C C . ARG A 1 169 ? 1.904 -2.659 6.366 1.00 93.62 169 ARG A C 1
ATOM 1227 O O . ARG A 1 169 ? 0.896 -3.147 5.865 1.00 93.62 169 ARG A O 1
ATOM 1234 N N . GLY A 1 170 ? 3.132 -3.000 5.987 1.00 91.81 170 GLY A N 1
ATOM 1235 C CA . GLY A 1 170 ? 3.424 -4.135 5.111 1.00 91.81 170 GLY A CA 1
ATOM 1236 C C . GLY A 1 170 ? 3.617 -5.438 5.896 1.00 91.81 170 GLY A C 1
ATOM 1237 O O . GLY A 1 170 ? 4.120 -5.424 7.025 1.00 91.81 170 GLY A O 1
ATOM 1238 N N . ASN A 1 171 ? 3.233 -6.562 5.289 1.00 91.19 171 ASN A N 1
ATOM 1239 C CA . ASN A 1 171 ? 3.805 -7.881 5.594 1.00 91.19 171 ASN A CA 1
ATOM 1240 C C . ASN A 1 171 ? 4.842 -8.224 4.497 1.00 91.19 171 ASN A C 1
ATOM 1242 O O . ASN A 1 171 ? 5.418 -7.290 3.954 1.00 91.19 171 ASN A O 1
ATOM 1246 N N . GLN A 1 172 ? 5.148 -9.485 4.158 1.00 91.62 172 GLN A N 1
ATOM 1247 C CA . GLN A 1 172 ? 6.068 -9.758 3.031 1.00 91.62 172 GLN A CA 1
ATOM 1248 C C . GLN A 1 172 ? 5.427 -9.574 1.637 1.00 91.62 172 GLN A C 1
ATOM 1250 O O . GLN A 1 172 ? 6.139 -9.257 0.687 1.00 91.62 172 GLN A O 1
ATOM 1255 N N . TYR A 1 173 ? 4.105 -9.732 1.508 1.00 94.56 173 TYR A N 1
ATOM 1256 C CA . TYR A 1 173 ? 3.385 -9.888 0.230 1.00 94.56 173 TYR A CA 1
ATOM 1257 C C . TYR A 1 173 ? 2.192 -8.934 0.035 1.00 94.56 173 TYR A C 1
ATOM 1259 O O . TYR A 1 173 ? 1.549 -8.942 -1.013 1.00 94.56 173 TYR A O 1
ATOM 1267 N N . ALA A 1 174 ? 1.831 -8.163 1.052 1.00 97.31 174 ALA A N 1
ATOM 1268 C CA . ALA A 1 174 ? 0.618 -7.364 1.091 1.00 97.31 174 ALA A CA 1
ATOM 1269 C C . ALA A 1 174 ? 0.797 -6.147 2.001 1.00 97.31 174 ALA A C 1
ATOM 1271 O O . ALA A 1 174 ? 1.780 -6.027 2.746 1.00 97.31 174 ALA A O 1
ATOM 1272 N N . PHE A 1 175 ? -0.189 -5.259 1.951 1.00 98.12 175 PHE A N 1
ATOM 1273 C CA . PHE A 1 175 ? -0.293 -4.084 2.800 1.00 98.12 175 PHE A CA 1
ATOM 1274 C C . PHE A 1 175 ? -1.666 -4.013 3.461 1.00 98.12 175 PHE A C 1
ATOM 1276 O O . PHE A 1 175 ? -2.670 -4.485 2.923 1.00 98.12 175 PHE A O 1
ATOM 1283 N N . ALA A 1 176 ? -1.686 -3.364 4.617 1.00 98.06 176 ALA A N 1
ATOM 1284 C CA . ALA A 1 176 ? -2.885 -2.987 5.335 1.00 98.06 176 ALA A CA 1
ATOM 1285 C C . ALA A 1 176 ? -2.765 -1.523 5.786 1.00 98.06 176 ALA A C 1
ATOM 1287 O O . ALA A 1 176 ? -1.723 -1.107 6.298 1.00 98.06 176 ALA A O 1
ATOM 1288 N N . ALA A 1 177 ? -3.825 -0.745 5.588 1.00 98.06 177 ALA A N 1
ATOM 1289 C CA . ALA A 1 177 ? -3.908 0.667 5.941 1.00 98.06 177 ALA A CA 1
ATOM 1290 C C . ALA A 1 177 ? -5.002 0.898 6.983 1.00 98.06 177 ALA A C 1
ATOM 1292 O O . ALA A 1 177 ? -6.120 0.430 6.788 1.00 98.06 177 ALA A O 1
ATOM 1293 N N . ILE A 1 178 ? -4.698 1.651 8.042 1.00 97.81 178 ILE A N 1
ATOM 1294 C CA . ILE A 1 178 ? -5.692 2.163 8.995 1.00 97.81 178 ILE A CA 1
ATOM 1295 C C . ILE A 1 178 ? -6.123 3.551 8.526 1.00 97.81 178 ILE A C 1
ATOM 1297 O O . ILE A 1 178 ? -5.276 4.410 8.260 1.00 97.81 178 ILE A O 1
ATOM 1301 N N . LYS A 1 179 ? -7.432 3.783 8.449 1.00 97.94 179 LYS A N 1
ATOM 1302 C CA . LYS A 1 179 ? -8.017 5.104 8.202 1.00 97.94 179 LYS A CA 1
ATOM 1303 C C . LYS A 1 179 ? -8.305 5.844 9.508 1.00 97.94 179 LYS A C 1
ATOM 1305 O O . LYS A 1 179 ? -8.424 5.230 10.560 1.00 97.94 179 LYS A O 1
ATOM 1310 N N . ALA A 1 180 ? -8.480 7.161 9.445 1.00 96.19 180 ALA A N 1
ATOM 1311 C CA . ALA A 1 180 ? -8.745 8.016 10.605 1.00 96.19 180 ALA A CA 1
ATOM 1312 C C . ALA A 1 180 ? -10.002 7.612 11.403 1.00 96.19 180 ALA A C 1
ATOM 1314 O O . ALA A 1 180 ? -10.066 7.831 12.607 1.00 96.19 180 ALA A O 1
ATOM 1315 N N . ASN A 1 181 ? -10.987 6.983 10.754 1.00 94.69 181 ASN A N 1
ATOM 1316 C CA . ASN A 1 181 ? -12.177 6.419 11.405 1.00 94.69 181 ASN A CA 1
ATOM 1317 C C . ASN A 1 181 ? -11.945 5.018 12.023 1.00 94.69 181 ASN A C 1
ATOM 1319 O O . ASN A 1 181 ? -12.884 4.378 12.489 1.00 94.69 181 ASN A O 1
ATOM 1323 N N . GLY A 1 182 ? -10.713 4.507 11.986 1.00 96.44 182 GLY A N 1
ATOM 1324 C CA . GLY A 1 182 ? -10.343 3.174 12.458 1.00 96.44 182 GLY A CA 1
ATOM 1325 C C . GLY A 1 182 ? -10.765 2.028 11.535 1.00 96.44 182 GLY A C 1
ATOM 1326 O O . GLY A 1 182 ? -10.692 0.874 11.952 1.00 96.44 182 GLY A O 1
ATOM 1327 N N . SER A 1 183 ? -11.225 2.308 10.311 1.00 97.81 183 SER A N 1
ATOM 1328 C CA . SER A 1 183 ? -11.453 1.264 9.302 1.00 97.81 183 SER A CA 1
ATOM 1329 C C . SER A 1 183 ? -10.136 0.781 8.688 1.00 97.81 183 SER A C 1
ATOM 1331 O O . SER A 1 183 ? -9.158 1.535 8.652 1.00 97.81 183 SER A O 1
ATOM 1333 N N . VAL A 1 184 ? -10.101 -0.460 8.189 1.00 98.31 184 VAL A N 1
ATOM 1334 C CA . VAL A 1 184 ? -8.904 -1.042 7.558 1.00 98.31 184 VAL A CA 1
ATOM 1335 C C . VAL A 1 184 ? -9.140 -1.393 6.094 1.00 98.31 184 VAL A C 1
ATOM 1337 O O . VAL A 1 184 ? -10.135 -2.023 5.741 1.00 98.31 184 VAL A O 1
ATOM 1340 N N . VAL A 1 185 ? -8.171 -1.039 5.251 1.00 98.25 185 VAL A N 1
ATOM 1341 C CA . VAL A 1 185 ? -8.110 -1.418 3.832 1.00 98.25 185 VAL A CA 1
ATOM 1342 C C . VAL A 1 185 ? -6.914 -2.343 3.628 1.00 98.25 185 VAL A C 1
ATOM 1344 O O . VAL A 1 185 ? -5.816 -2.018 4.073 1.00 98.25 185 VAL A O 1
ATOM 1347 N N . THR A 1 186 ? -7.101 -3.478 2.955 1.00 98.19 186 THR A N 1
ATOM 1348 C CA . THR A 1 186 ? -6.016 -4.412 2.605 1.00 98.19 186 THR A CA 1
ATOM 1349 C C . THR A 1 186 ? -5.875 -4.546 1.093 1.00 98.19 186 THR A C 1
ATOM 1351 O O . THR A 1 186 ? -6.854 -4.397 0.362 1.00 98.19 186 THR A O 1
ATOM 1354 N N . TRP A 1 187 ? -4.648 -4.771 0.619 1.00 98.50 187 TRP A N 1
ATOM 1355 C CA . TRP A 1 187 ? -4.361 -5.047 -0.792 1.00 98.50 187 TRP A CA 1
ATOM 1356 C C . TRP A 1 187 ? -3.034 -5.794 -0.965 1.00 98.50 187 TRP A C 1
ATOM 1358 O O . TRP A 1 187 ? -2.241 -5.928 -0.031 1.00 98.50 187 TRP A O 1
ATOM 1368 N N . GLY A 1 188 ? -2.788 -6.274 -2.184 1.00 97.62 188 GLY A N 1
ATOM 1369 C CA . GLY A 1 188 ? -1.675 -7.158 -2.521 1.00 97.62 188 GLY A CA 1
ATOM 1370 C C . GLY A 1 188 ? -2.136 -8.607 -2.602 1.00 97.62 188 GLY A C 1
ATOM 1371 O O . GLY A 1 188 ? -3.278 -8.884 -2.976 1.00 97.62 188 GLY A O 1
ATOM 1372 N N . ARG A 1 189 ? -1.253 -9.542 -2.261 1.00 97.25 189 ARG A N 1
ATOM 1373 C CA . ARG A 1 189 ? -1.504 -10.964 -2.478 1.00 97.25 189 ARG A CA 1
ATOM 1374 C C . ARG A 1 189 ? -2.636 -11.491 -1.585 1.00 97.25 189 ARG A C 1
ATOM 1376 O O . ARG A 1 189 ? -2.519 -11.516 -0.360 1.00 97.25 189 ARG A O 1
ATOM 1383 N N . ALA A 1 190 ? -3.738 -11.915 -2.206 1.00 95.81 190 ALA A N 1
ATOM 1384 C CA . ALA A 1 190 ? -4.996 -12.226 -1.522 1.00 95.81 190 ALA A CA 1
ATOM 1385 C C . ALA A 1 190 ? -4.879 -13.355 -0.482 1.00 95.81 190 ALA A C 1
ATOM 1387 O O . ALA A 1 190 ? -5.430 -13.234 0.610 1.00 95.81 190 ALA A O 1
ATOM 1388 N N . ASP A 1 191 ? -4.132 -14.417 -0.796 1.00 95.44 191 ASP A N 1
ATOM 1389 C CA . ASP A 1 191 ? -3.864 -15.560 0.089 1.00 95.44 191 ASP A CA 1
ATOM 1390 C C . ASP A 1 191 ? -2.888 -15.233 1.233 1.00 95.44 191 ASP A C 1
ATOM 1392 O O . ASP A 1 191 ? -2.756 -16.021 2.165 1.00 95.44 191 ASP A O 1
ATOM 1396 N N . LEU A 1 192 ? -2.231 -14.067 1.192 1.00 95.88 192 LEU A N 1
ATOM 1397 C CA . LEU A 1 192 ? -1.200 -13.644 2.146 1.00 95.88 192 LEU A CA 1
ATOM 1398 C C . LEU A 1 192 ? -1.508 -12.262 2.748 1.00 95.88 192 LEU A C 1
ATOM 1400 O O . LEU A 1 192 ? -0.638 -11.399 2.879 1.00 95.88 192 LEU A O 1
ATOM 1404 N N . GLY A 1 193 ? -2.773 -12.054 3.126 1.00 94.19 193 GLY A N 1
ATOM 1405 C CA . GLY A 1 193 ? -3.232 -10.874 3.867 1.00 94.19 193 GLY A CA 1
ATOM 1406 C C . GLY A 1 193 ? -3.758 -9.720 3.010 1.00 94.19 193 GLY A C 1
ATOM 1407 O O . GLY A 1 193 ? -4.221 -8.733 3.571 1.00 94.19 193 GLY A O 1
ATOM 1408 N N . GLY A 1 194 ? -3.733 -9.840 1.679 1.00 96.75 194 GLY A N 1
ATOM 1409 C CA . GLY A 1 194 ? -4.282 -8.837 0.759 1.00 96.75 194 GLY A CA 1
ATOM 1410 C C . GLY A 1 194 ? -5.805 -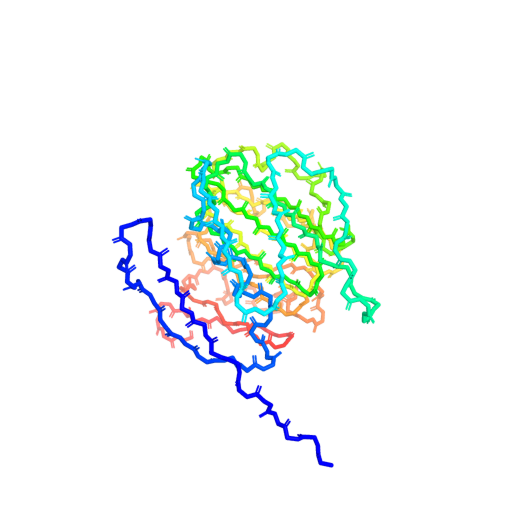8.879 0.590 1.00 96.75 194 GLY A C 1
ATOM 1411 O O . GLY A 1 194 ? -6.351 -8.022 -0.097 1.00 96.75 194 GLY A O 1
ATOM 1412 N N . ASN A 1 195 ? -6.496 -9.863 1.179 1.00 96.12 195 ASN A N 1
ATOM 1413 C CA . ASN A 1 195 ? -7.956 -9.963 1.163 1.00 96.12 195 ASN A CA 1
ATOM 1414 C C . ASN A 1 195 ? -8.513 -10.097 2.588 1.00 96.12 195 ASN A C 1
ATOM 1416 O O . ASN A 1 195 ? -8.398 -11.148 3.215 1.00 96.12 195 ASN A O 1
ATOM 1420 N N . SER A 1 196 ? -9.178 -9.046 3.068 1.00 95.44 196 SER A N 1
ATOM 1421 C CA . SER A 1 196 ? -9.846 -9.015 4.375 1.00 95.44 196 SER A CA 1
ATOM 1422 C C . SER A 1 196 ? -11.377 -9.092 4.303 1.00 95.44 196 SER A C 1
ATOM 1424 O O . SER A 1 196 ? -12.046 -8.828 5.301 1.00 95.44 196 SER A O 1
ATOM 1426 N N . SER A 1 197 ? -11.957 -9.454 3.152 1.00 95.62 197 SER A N 1
ATOM 1427 C CA . SER A 1 197 ? -13.420 -9.469 2.945 1.00 95.62 197 SER A CA 1
ATOM 1428 C C . SER A 1 197 ? -14.172 -10.341 3.956 1.00 95.62 197 SER A C 1
ATOM 1430 O O . SER A 1 197 ? -15.214 -9.929 4.461 1.00 95.62 197 SER A O 1
ATOM 1432 N N . ALA A 1 198 ? -13.611 -11.496 4.326 1.00 95.94 198 ALA A N 1
ATOM 1433 C CA . ALA A 1 198 ? -14.203 -12.414 5.302 1.00 95.94 198 ALA A CA 1
ATOM 1434 C C . ALA A 1 198 ? -14.352 -11.812 6.713 1.00 95.94 198 ALA A C 1
ATOM 1436 O O . ALA A 1 198 ? -15.171 -12.281 7.499 1.00 95.94 198 ALA A O 1
ATOM 1437 N N . VAL A 1 199 ? -13.576 -10.773 7.036 1.00 94.88 199 VAL A N 1
ATOM 1438 C CA . VAL A 1 199 ? -13.579 -10.090 8.340 1.00 94.88 199 VAL A CA 1
ATOM 1439 C C . VAL A 1 199 ? -13.910 -8.600 8.215 1.00 94.88 199 VAL A C 1
ATOM 1441 O O . VAL A 1 199 ? -13.733 -7.848 9.171 1.00 94.88 199 VAL A O 1
ATOM 1444 N N . ALA A 1 200 ? -14.423 -8.157 7.061 1.00 95.19 200 ALA A N 1
ATOM 1445 C CA . ALA A 1 200 ? -14.718 -6.750 6.794 1.00 95.19 200 ALA A CA 1
ATOM 1446 C C . ALA A 1 200 ? -15.603 -6.079 7.868 1.00 95.19 200 ALA A C 1
ATOM 1448 O O . ALA A 1 200 ? -15.268 -4.962 8.264 1.00 95.19 200 ALA A O 1
ATOM 1449 N N . PRO A 1 201 ? -16.648 -6.731 8.430 1.00 95.56 201 PRO A N 1
ATOM 1450 C CA . PRO A 1 201 ? -17.442 -6.125 9.504 1.00 95.56 201 PRO A CA 1
ATOM 1451 C C . PRO A 1 201 ? -16.637 -5.819 10.775 1.00 95.56 201 PRO A C 1
ATOM 1453 O O . PRO A 1 201 ? -16.925 -4.849 11.468 1.00 95.56 201 PRO A O 1
ATOM 1456 N N . LEU A 1 202 ? -15.609 -6.617 11.082 1.00 94.94 202 LEU A N 1
ATOM 1457 C CA . LEU A 1 202 ? -14.761 -6.413 12.264 1.00 94.94 202 LEU A CA 1
ATOM 1458 C C . LEU A 1 202 ? -13.780 -5.249 12.076 1.00 94.94 202 LEU A C 1
ATOM 1460 O O . LEU A 1 202 ? -13.379 -4.619 13.057 1.00 94.94 202 LEU A O 1
ATOM 1464 N N . LEU A 1 203 ? -13.437 -4.964 10.818 1.00 96.44 203 LEU A N 1
ATOM 1465 C CA . LEU A 1 203 ? -12.475 -3.956 10.377 1.00 96.44 203 LEU A CA 1
ATOM 1466 C C . LEU A 1 203 ? -13.130 -2.648 9.908 1.00 96.44 203 LEU A C 1
ATOM 1468 O O . LEU A 1 203 ? -12.449 -1.798 9.338 1.00 96.44 203 LEU A O 1
ATOM 1472 N N . ALA A 1 204 ? -14.440 -2.490 10.106 1.00 96.25 204 ALA A N 1
ATOM 1473 C CA . ALA A 1 204 ? -15.180 -1.313 9.658 1.00 96.25 204 ALA A CA 1
ATOM 1474 C C . ALA A 1 204 ? -14.868 -0.054 10.485 1.00 96.25 204 ALA A C 1
ATOM 1476 O O . ALA A 1 204 ? -15.007 1.053 9.976 1.00 96.25 204 ALA A O 1
ATOM 1477 N N . GLU A 1 205 ? -14.436 -0.216 11.738 1.00 95.56 205 GLU A N 1
ATOM 1478 C CA . GLU A 1 205 ? -14.105 0.884 12.644 1.00 95.56 205 GLU A CA 1
ATOM 1479 C C . GLU A 1 205 ? -13.307 0.408 13.865 1.00 95.56 205 GLU A C 1
ATOM 1481 O O . GLU A 1 205 ? -13.293 -0.778 14.220 1.00 95.56 205 GLU A O 1
ATOM 1486 N N . GLY A 1 206 ? -12.697 1.373 14.555 1.00 94.50 206 GLY A N 1
ATOM 1487 C CA . GLY A 1 206 ? -12.101 1.180 15.873 1.00 94.50 206 GLY A CA 1
ATOM 1488 C C . GLY A 1 206 ? -10.761 0.449 15.891 1.00 94.50 206 GLY A C 1
ATOM 1489 O O . GLY A 1 206 ? -10.264 0.200 16.983 1.00 94.50 206 GLY A O 1
ATOM 1490 N N . VAL A 1 207 ? -10.160 0.112 14.746 1.00 97.00 207 VAL A N 1
ATOM 1491 C CA . VAL A 1 207 ? -8.790 -0.422 14.691 1.00 97.00 207 VAL A CA 1
ATOM 1492 C C . VAL A 1 207 ? -7.791 0.699 14.965 1.00 97.00 207 VAL A C 1
ATOM 1494 O O . VAL A 1 207 ? -7.844 1.751 14.333 1.00 97.00 207 VAL A O 1
ATOM 1497 N N . VAL A 1 208 ? -6.865 0.459 15.892 1.00 95.44 208 VAL A N 1
ATOM 1498 C CA . VAL A 1 208 ? -5.830 1.429 16.296 1.00 95.44 208 VAL A CA 1
ATOM 1499 C C . VAL A 1 208 ? -4.418 0.958 15.977 1.00 95.44 208 VAL A C 1
ATOM 1501 O O . VAL A 1 208 ? -3.501 1.772 15.901 1.00 95.44 208 VAL A O 1
ATOM 1504 N N . GLN A 1 209 ? -4.226 -0.344 15.761 1.00 92.88 209 GLN A N 1
ATOM 1505 C CA . GLN A 1 209 ? -2.910 -0.904 15.482 1.00 92.88 209 GLN A CA 1
ATOM 1506 C C . GLN A 1 209 ? -2.991 -2.082 14.512 1.00 92.88 209 GLN A C 1
ATOM 1508 O O . GLN A 1 209 ? -3.919 -2.888 14.565 1.00 92.88 209 GLN A O 1
ATOM 1513 N N . LEU A 1 210 ? -1.970 -2.192 13.658 1.00 92.12 210 LEU A N 1
ATOM 1514 C CA . LEU A 1 210 ? -1.738 -3.324 12.767 1.00 92.12 210 LEU A CA 1
ATOM 1515 C C . LEU A 1 210 ? -0.371 -3.950 13.050 1.00 92.12 210 LEU A C 1
ATOM 1517 O O . LEU A 1 210 ? 0.643 -3.257 13.142 1.00 92.12 210 LEU A O 1
ATOM 1521 N N . CYS A 1 211 ? -0.338 -5.276 13.099 1.00 89.38 211 CYS A N 1
ATOM 1522 C CA . CYS A 1 211 ? 0.876 -6.077 13.186 1.00 89.38 211 CYS A CA 1
ATOM 1523 C C . CYS A 1 211 ? 0.935 -7.014 11.975 1.00 89.38 211 CYS A C 1
ATOM 1525 O O . CYS A 1 211 ? -0.032 -7.708 11.681 1.00 89.38 211 CYS A O 1
ATOM 1527 N N . GLY A 1 212 ? 2.063 -7.039 11.265 1.00 80.44 212 GLY A N 1
ATOM 1528 C CA . GLY A 1 212 ? 2.291 -7.951 10.140 1.00 80.44 212 GLY A CA 1
ATOM 1529 C C . GLY A 1 212 ? 3.177 -9.130 10.541 1.00 80.44 212 GLY A C 1
ATOM 1530 O O . GLY A 1 212 ? 4.146 -8.940 11.278 1.00 80.44 212 GLY A O 1
ATOM 1531 N N . THR A 1 213 ? 2.868 -10.327 10.043 1.00 83.94 213 THR A N 1
ATOM 1532 C CA . THR A 1 213 ? 3.751 -11.508 10.095 1.00 83.94 213 THR A CA 1
ATOM 1533 C C . THR A 1 213 ? 4.382 -11.758 8.718 1.00 83.94 213 THR A C 1
ATOM 1535 O O . THR A 1 213 ? 4.407 -10.861 7.881 1.00 83.94 213 THR A O 1
ATOM 1538 N N . GLY A 1 214 ? 4.898 -12.963 8.445 1.00 81.12 214 GLY A N 1
ATOM 1539 C CA . GLY A 1 214 ? 5.372 -13.322 7.105 1.00 81.12 214 GLY A CA 1
ATOM 1540 C C . GLY A 1 214 ? 4.282 -13.230 6.027 1.00 81.12 214 GLY A C 1
ATOM 1541 O O . GLY A 1 214 ? 4.573 -12.817 4.916 1.00 81.12 214 GLY A O 1
ATOM 1542 N N . GLY A 1 215 ? 3.021 -13.536 6.347 1.00 87.38 215 GLY A N 1
ATOM 1543 C CA . GLY A 1 215 ? 1.938 -13.570 5.351 1.00 87.38 215 GLY A CA 1
ATOM 1544 C C . GLY A 1 215 ? 0.543 -13.263 5.889 1.00 87.38 215 GLY A C 1
ATOM 1545 O O . GLY A 1 215 ? -0.438 -13.524 5.209 1.00 87.38 215 GLY A O 1
ATOM 1546 N N . ALA A 1 216 ? 0.424 -12.739 7.107 1.00 92.62 216 ALA A N 1
ATOM 1547 C CA . ALA A 1 216 ? -0.859 -12.367 7.694 1.00 92.62 216 ALA A CA 1
ATOM 1548 C C . ALA A 1 216 ? -0.765 -11.016 8.406 1.00 92.62 216 ALA A C 1
ATOM 1550 O O . ALA A 1 216 ? 0.331 -10.504 8.658 1.00 92.62 216 ALA A O 1
ATOM 1551 N N . PHE A 1 217 ? -1.927 -10.463 8.746 1.00 94.75 217 PHE A N 1
ATOM 1552 C CA . PHE A 1 217 ? -2.058 -9.291 9.600 1.00 94.75 217 PHE A CA 1
ATOM 1553 C C . PHE A 1 217 ? -2.881 -9.635 10.839 1.00 94.75 217 PHE A C 1
ATOM 1555 O O . PHE A 1 217 ? -3.829 -10.413 10.766 1.00 94.75 217 PHE A O 1
ATOM 1562 N N . ALA A 1 218 ? -2.525 -9.018 11.959 1.00 93.81 218 ALA A N 1
ATOM 1563 C CA . ALA A 1 218 ? -3.360 -8.909 13.142 1.00 93.81 218 ALA A CA 1
ATOM 1564 C C . ALA A 1 218 ? -3.709 -7.432 13.352 1.00 93.81 218 ALA A C 1
ATOM 1566 O O . ALA A 1 218 ? -2.870 -6.557 13.124 1.00 93.81 218 ALA A O 1
ATOM 1567 N N . ALA A 1 219 ? -4.938 -7.167 13.778 1.00 94.62 219 ALA A N 1
ATOM 1568 C CA . ALA A 1 219 ? -5.426 -5.837 14.110 1.00 94.62 219 ALA A CA 1
ATOM 1569 C C . ALA A 1 219 ? -5.793 -5.803 15.594 1.00 94.62 219 ALA A C 1
ATOM 1571 O O . ALA A 1 219 ? -6.301 -6.795 16.104 1.00 94.62 219 ALA A O 1
ATOM 1572 N N . ILE A 1 220 ? -5.529 -4.678 16.256 1.00 94.81 220 ILE A N 1
ATOM 1573 C CA . ILE A 1 220 ? -5.988 -4.417 17.624 1.00 94.81 220 ILE A CA 1
ATOM 1574 C C . ILE A 1 220 ? -6.959 -3.248 17.565 1.00 94.81 220 ILE A C 1
ATOM 1576 O O . ILE A 1 220 ? -6.655 -2.201 16.974 1.00 94.81 220 ILE A O 1
ATOM 1580 N N . LYS A 1 221 ? -8.126 -3.430 18.170 1.00 94.19 221 LYS A N 1
ATOM 1581 C CA . LYS A 1 221 ? -9.154 -2.411 18.321 1.00 94.19 221 LYS A CA 1
ATOM 1582 C C . LYS A 1 221 ? -8.938 -1.588 19.588 1.00 94.19 221 LYS A C 1
ATOM 1584 O O . LYS A 1 221 ? -8.317 -2.029 20.550 1.00 94.19 221 LYS A O 1
ATOM 1589 N N . ALA A 1 222 ? -9.479 -0.374 19.601 1.00 92.38 222 ALA A N 1
ATOM 1590 C CA . ALA A 1 222 ? -9.413 0.539 20.741 1.00 92.38 222 ALA A CA 1
ATOM 1591 C C . ALA A 1 222 ? -10.030 -0.054 22.023 1.00 92.38 222 ALA A C 1
ATOM 1593 O O . ALA A 1 222 ? -9.654 0.339 23.123 1.00 92.38 222 ALA A O 1
ATOM 1594 N N . ASP A 1 223 ? -10.960 -1.004 21.885 1.00 91.56 223 ASP A N 1
ATOM 1595 C CA . ASP A 1 223 ? -11.576 -1.745 22.990 1.00 91.56 223 ASP A CA 1
ATOM 1596 C C . ASP A 1 223 ? -10.726 -2.937 23.483 1.00 91.56 223 ASP A C 1
ATOM 1598 O O . ASP A 1 223 ? -11.158 -3.676 24.367 1.00 91.56 223 ASP A O 1
ATOM 1602 N N . GLY A 1 224 ? -9.519 -3.115 22.932 1.00 84.75 224 GLY A N 1
ATOM 1603 C CA . GLY A 1 224 ? -8.561 -4.154 23.306 1.00 84.75 224 GLY A CA 1
ATOM 1604 C C . GLY A 1 224 ? -8.784 -5.514 22.642 1.00 84.75 224 GLY A C 1
ATOM 1605 O O . GLY A 1 224 ? -8.106 -6.469 23.024 1.00 84.75 224 GLY A O 1
ATOM 1606 N N . ARG A 1 225 ? -9.723 -5.620 21.692 1.00 78.88 225 ARG A N 1
ATOM 1607 C CA . ARG A 1 225 ? -9.992 -6.847 20.922 1.00 78.88 225 ARG A CA 1
ATOM 1608 C C . ARG A 1 225 ? -9.158 -6.971 19.656 1.00 78.88 225 ARG A C 1
ATOM 1610 O O . ARG A 1 225 ? -8.731 -5.928 19.115 1.00 78.88 225 ARG A O 1
#

Secondary structure (DSSP, 8-state):
-----PPEEEEE-TTS-EEEEEE--TT-HHHHHHHHHHT--TT-----SSS-----TT--S--EE-SSS-EE-----SS-EEEEEEETTEEEEEETTS-EEEEE-GGGTT--GGGTTTTTS-EEEEEE-SSEEEEEETTS-EEEEE-GGGTT--GGGTTTTSS-EEEEEE-SSEEEEEETTS-EEEEE-GGGTT--GGGGGGGSS-EEEEEE-SS-EEEEETT--

Organism: Polarella glacialis (NCBI:txid89957)